Protein AF-A0A0L0US50-F1 (afdb_monomer)

Nearest PDB structures (foldseek):
  8pnd-assembly2_B  TM=9.294E-01  e=1.590E-26  Homo sapiens
  8pnd-assembly1_A  TM=9.233E-01  e=2.195E-26  Homo sapiens
  3eq1-assembly2_B  TM=9.339E-01  e=4.936E-24  Homo sapiens
  7aak-assembly1_A  TM=8.442E-01  e=1.031E-25  Homo sapiens
  7aak-assembly2_B  TM=8.848E-01  e=9.233E-25  Homo sapiens

Foldseek 3Di:
DDDDDDDDDDDDDDDDDDDDDDDDDDDDDDDDDPPPPDDDDDDPDPPPDPDPPAEQEEEFAPAPLGVLQSVVVVVVVCVVAPCVGHHYHYDHDHFQQQVPFPDQPVPPPDLQRRNVVVVVCQVVVVHQKYKDLQLSHGLDDPAQKDFLAKDDFDQQWKFKFFEPDDPDLDLVPDDFAAEEEDSDPQLCVLQCVVNVRYHYDYDGHDPVSSNCLRHDPPRSHRIYMGTCLSCVSSVNNVRGSGTQDPPRHDGGQSRRMMIMMGGVVGDVSCPPVNSVVRNVNHPPRVVVSVVVVDDPDD

Radius of gyration: 27.83 Å; Cα contacts (8 Å, |Δi|>4): 417; chains: 1; bounding box: 65×66×86 Å

Organism: NCBI:txid1165861

Solvent-accessible surface area (backbone atoms only — not comparable to full-atom values): 18264 Å² total; per-residue (Å²): 133,82,86,84,84,88,81,90,83,87,88,82,86,83,88,82,89,87,79,86,85,88,87,87,87,79,90,81,88,72,87,82,80,93,80,82,89,82,78,83,82,80,79,82,72,83,76,86,66,84,72,97,70,64,64,49,29,38,29,28,43,70,44,75,66,36,46,52,51,39,50,54,51,50,53,59,47,57,74,77,35,51,69,92,77,44,36,78,44,82,48,65,41,82,35,70,51,74,71,54,59,83,63,58,63,90,71,59,83,57,81,42,46,78,42,51,64,58,51,52,34,34,71,72,62,78,21,58,33,38,45,40,58,30,52,67,54,53,96,70,68,61,92,50,48,39,79,55,23,40,54,82,66,42,60,41,40,34,23,41,28,55,33,88,82,68,90,62,58,52,81,90,69,54,60,75,63,41,25,36,28,43,54,46,67,72,56,51,59,46,39,45,72,77,41,69,55,48,37,76,38,76,54,61,68,57,72,68,52,42,50,53,49,37,66,37,92,85,34,78,36,51,26,35,63,46,51,41,34,62,30,49,75,70,72,43,54,88,57,51,51,32,78,36,46,77,90,64,35,78,56,61,72,47,39,35,24,39,26,34,34,30,34,58,77,61,58,83,85,62,42,72,69,53,48,56,57,42,45,66,49,36,76,78,61,53,65,64,58,56,67,71,70,52,73,78,84,129

Sequence (298 aa):
MEMEQPTAETYHPNHQKNRSPSTSLGVNSRPIDILELTNTPKNIEMNSSLSLSDNLIIGTRNSKLALIQADLVEREINKRFTTDQLKTEIQSMSTSGDENLLKPLYLLRGKSVWTKELEINLLNGSIDLIVHSLKDVPTTLPAGCELASVMLREDPRDALIIRNGPPFTHLSQLPPGSIIGTSSVRRVAQLRRQFPNLAFQDIRGNLQTRFKKLDATDSPYTGIILAVAGLKRIGLATRITSYLEPPDLYHAVGQGAIGIEIRTPPAMKLNKTLEETILRERATTVRKRGLIMAPPPF

InterPro domains:
  IPR000860 Porphobilinogen deaminase [PR00151] (97-117)
  IPR000860 Porphobilinogen deaminase [PR00151] (128-147)
  IPR000860 Porphobilinogen deaminase [PR00151] (179-196)
  IPR000860 Porphobilinogen deaminase [PR00151] (198-215)
  IPR000860 Porphobilinogen deaminase [PTHR11557] (53-265)
  IPR000860 Porphobilinogen deaminase [TIGR00212] (56-275)
  IPR022417 Porphobilinogen deaminase, N-terminal [PF01379] (56-264)

Secondary structure (DSSP, 8-state):
---------------------------------S-----------------S--EEEEEEESSHHHHHHHHHHHHHHHTTS-TTT-EEEEEEE--HHHH--SS-GGGS--TTTTTHHHHHHHHTTS-SEEEEEGGGS-SSPPTTEEEEEE-------EEEEEPSSS---SGGGSPTTPEEE---HHHHHHHHHH-TTSEEE---S-HHHHHHHHHSTT---SEEEEEHHHHHHTT-GGG--EEE-TTT-PPPTTTT-EEEEEESSPPTTS-HHHHHHHHHGGGTTHHHHHHHHSPPP-

Structure (mmCIF, N/CA/C/O backbone):
data_AF-A0A0L0US50-F1
#
_entry.id   AF-A0A0L0US50-F1
#
loop_
_atom_site.group_PDB
_atom_site.id
_atom_site.type_symbol
_atom_site.label_atom_id
_atom_site.label_alt_id
_atom_site.label_comp_id
_atom_site.label_asym_id
_atom_site.label_entity_id
_atom_site.label_seq_id
_atom_site.pdbx_PDB_ins_code
_atom_site.Cartn_x
_atom_site.Cartn_y
_atom_site.Cartn_z
_atom_site.occupancy
_atom_site.B_iso_or_equiv
_atom_site.auth_seq_id
_atom_site.auth_comp_id
_atom_site.auth_asym_id
_atom_site.auth_atom_id
_atom_site.pdbx_PDB_model_num
ATOM 1 N N . MET A 1 1 ? -37.701 47.057 5.102 1.00 39.19 1 MET A N 1
ATOM 2 C CA . MET A 1 1 ? -36.269 46.990 5.457 1.00 39.19 1 MET A CA 1
ATOM 3 C C . MET A 1 1 ? -35.736 45.679 4.897 1.00 39.19 1 MET A C 1
ATOM 5 O O . MET A 1 1 ? -35.624 44.714 5.634 1.00 39.19 1 MET A O 1
ATOM 9 N N . GLU A 1 2 ? -35.670 45.480 3.575 1.00 29.16 2 GLU A N 1
ATOM 10 C CA . GLU A 1 2 ? -34.852 46.212 2.572 1.00 29.16 2 GLU A CA 1
ATOM 11 C C . GLU A 1 2 ? -33.385 46.262 3.006 1.00 29.16 2 GLU A C 1
ATOM 13 O O . GLU A 1 2 ? -33.090 46.829 4.051 1.00 29.16 2 GLU A O 1
ATOM 18 N N . MET A 1 3 ? -32.538 45.396 2.438 1.00 27.28 3 MET A N 1
ATOM 19 C CA . MET A 1 3 ? -31.848 45.471 1.129 1.00 27.28 3 MET A CA 1
ATOM 20 C C . MET A 1 3 ? -30.527 46.228 1.266 1.00 27.28 3 MET A C 1
ATOM 22 O O . MET A 1 3 ? -30.544 47.396 1.614 1.00 27.28 3 MET A O 1
ATOM 26 N N . GLU A 1 4 ? -29.413 45.560 0.948 1.00 32.19 4 GLU A N 1
ATOM 27 C CA . GLU A 1 4 ? -28.489 46.005 -0.108 1.00 32.19 4 GLU A CA 1
ATOM 28 C C . GLU A 1 4 ? -27.364 44.979 -0.339 1.00 32.19 4 GLU A C 1
ATOM 30 O O . GLU A 1 4 ? -26.662 44.549 0.576 1.00 32.19 4 GLU A O 1
ATOM 35 N N . GLN A 1 5 ? -27.232 44.565 -1.601 1.00 33.34 5 GLN A N 1
ATOM 36 C CA . GLN A 1 5 ? -26.027 43.966 -2.176 1.00 33.34 5 GLN A CA 1
ATOM 37 C C . GLN A 1 5 ? -25.044 45.083 -2.562 1.00 33.34 5 GLN A C 1
ATOM 39 O O . GLN A 1 5 ? -25.482 46.209 -2.792 1.00 33.34 5 GLN A O 1
ATOM 44 N N . PRO A 1 6 ? -23.772 44.748 -2.830 1.00 38.06 6 PRO A N 1
ATOM 45 C CA . PRO A 1 6 ? -23.058 45.417 -3.910 1.00 38.06 6 PRO A CA 1
ATOM 46 C C . PRO A 1 6 ? -22.681 44.469 -5.050 1.00 38.06 6 PRO A C 1
ATOM 48 O O . PRO A 1 6 ? -22.473 43.266 -4.893 1.00 38.06 6 PRO A O 1
ATOM 51 N N . THR A 1 7 ? -22.635 45.101 -6.211 1.00 33.50 7 THR A N 1
ATOM 52 C CA . THR A 1 7 ? -22.651 44.626 -7.589 1.00 33.50 7 THR A CA 1
ATOM 53 C C . THR A 1 7 ? -21.304 44.156 -8.130 1.00 33.50 7 THR A C 1
ATOM 55 O O . THR A 1 7 ? -20.237 44.539 -7.658 1.00 33.50 7 THR A O 1
ATOM 58 N N . ALA A 1 8 ? -21.392 43.363 -9.199 1.00 29.95 8 ALA A N 1
ATOM 59 C CA . ALA A 1 8 ? -20.296 43.004 -10.084 1.00 29.95 8 ALA A CA 1
ATOM 60 C C . ALA A 1 8 ? -19.765 44.218 -10.863 1.00 29.95 8 ALA A C 1
ATOM 62 O O . ALA A 1 8 ? -20.555 45.000 -11.390 1.00 29.95 8 ALA A O 1
ATOM 63 N N . GLU A 1 9 ? -18.443 44.300 -11.021 1.00 32.06 9 GLU A N 1
ATOM 64 C CA . GLU A 1 9 ? -17.814 45.140 -12.037 1.00 32.06 9 GLU A CA 1
ATOM 65 C C . GLU A 1 9 ? -17.148 44.294 -13.126 1.00 32.06 9 GLU A C 1
ATOM 67 O O . GLU A 1 9 ? -16.438 43.312 -12.907 1.00 32.06 9 GLU A O 1
ATOM 72 N N . THR A 1 10 ? -17.481 44.722 -14.331 1.00 31.25 10 THR A N 1
ATOM 73 C CA . THR A 1 10 ? -17.158 44.261 -15.671 1.00 31.25 10 THR A CA 1
ATOM 74 C C . THR A 1 10 ? -15.676 44.380 -16.013 1.00 31.25 10 THR A C 1
ATOM 76 O O . THR A 1 10 ? -15.085 45.443 -15.846 1.00 31.25 10 THR A O 1
ATOM 79 N N . TYR A 1 11 ? -15.108 43.339 -16.626 1.00 28.56 11 TYR A N 1
ATOM 80 C CA . TYR A 1 11 ? -13.821 43.416 -17.317 1.00 28.56 11 TYR A CA 1
ATOM 81 C C . TYR A 1 11 ? -14.056 43.247 -18.821 1.00 28.56 11 TYR A C 1
ATOM 83 O O . TYR A 1 11 ? -14.408 42.161 -19.279 1.00 28.56 11 TYR A O 1
ATOM 91 N N . HIS A 1 12 ? -13.866 44.319 -19.591 1.00 32.28 12 HIS A N 1
ATOM 92 C CA . HIS A 1 12 ? -13.709 44.247 -21.043 1.00 32.28 12 HIS A CA 1
ATOM 93 C C . HIS A 1 12 ? -12.465 45.039 -21.492 1.00 32.28 12 HIS A C 1
ATOM 95 O O . HIS A 1 12 ? -12.067 45.996 -20.829 1.00 32.28 12 HIS A O 1
ATOM 101 N N . PRO A 1 13 ? -11.817 44.595 -22.585 1.00 43.56 13 PRO A N 1
ATOM 102 C CA . PRO A 1 13 ? -10.424 44.871 -22.915 1.00 43.56 13 PRO A CA 1
ATOM 103 C C . PRO A 1 13 ? -10.276 46.134 -23.765 1.00 43.56 13 PRO A C 1
ATOM 105 O O . PRO A 1 13 ? -11.215 46.533 -24.449 1.00 43.56 13 PRO A O 1
ATOM 108 N N . ASN A 1 14 ? -9.066 46.700 -23.832 1.00 28.12 14 ASN A N 1
ATOM 109 C CA . ASN A 1 14 ? -8.726 47.555 -24.964 1.00 28.12 14 ASN A CA 1
ATOM 110 C C . ASN A 1 14 ? -7.270 47.452 -25.430 1.00 28.12 14 ASN A C 1
ATOM 112 O O . ASN A 1 14 ? -6.313 47.495 -24.663 1.00 28.12 14 ASN A O 1
ATOM 116 N N . HIS A 1 15 ? -7.186 47.312 -26.751 1.00 30.61 15 HIS A N 1
ATOM 117 C CA . HIS A 1 15 ? -6.041 47.395 -27.645 1.00 30.61 15 HIS A CA 1
ATOM 118 C C . HIS A 1 15 ? -5.350 48.767 -27.612 1.00 30.61 15 HIS A C 1
ATOM 120 O O . HIS A 1 15 ? -6.034 49.780 -27.546 1.00 30.61 15 HIS A O 1
ATOM 126 N N . GLN A 1 16 ? -4.037 48.800 -27.883 1.00 29.73 16 GLN A N 1
ATOM 127 C CA . GLN A 1 16 ? -3.417 49.403 -29.090 1.00 29.73 16 GLN A CA 1
ATOM 128 C C . GLN A 1 16 ? -1.879 49.350 -28.967 1.00 29.73 16 GLN A C 1
ATOM 130 O O . GLN A 1 16 ? -1.309 49.749 -27.964 1.00 29.73 16 GLN A O 1
ATOM 135 N N . LYS A 1 17 ? -1.205 48.604 -29.856 1.00 29.80 17 LYS A N 1
ATOM 136 C CA . LYS A 1 17 ? -0.499 49.072 -31.072 1.00 29.80 17 LYS A CA 1
ATOM 137 C C . LYS A 1 17 ? 0.717 49.969 -30.785 1.00 29.80 17 LYS A C 1
ATOM 139 O O . LYS A 1 17 ? 0.556 51.143 -30.501 1.00 29.80 17 LYS A O 1
ATOM 144 N N . ASN A 1 18 ? 1.911 49.449 -31.083 1.00 28.66 18 ASN A N 1
ATOM 145 C CA . ASN A 1 18 ? 2.856 50.179 -31.928 1.00 28.66 18 ASN A CA 1
ATOM 146 C C . ASN A 1 18 ? 3.744 49.232 -32.749 1.00 28.66 18 ASN A C 1
ATOM 148 O O . ASN A 1 18 ? 4.150 48.165 -32.300 1.00 28.66 18 ASN A O 1
ATOM 152 N N . ARG A 1 19 ? 3.926 49.627 -34.009 1.00 29.95 19 ARG A N 1
ATOM 153 C CA . ARG A 1 19 ? 4.477 48.895 -35.155 1.00 29.95 19 ARG A CA 1
ATOM 154 C C . ARG A 1 19 ? 5.956 49.254 -35.386 1.00 29.95 19 ARG A C 1
ATOM 156 O O . ARG A 1 19 ? 6.241 50.437 -35.468 1.00 29.95 19 ARG A O 1
ATOM 163 N N . SER A 1 20 ? 6.792 48.218 -35.572 1.00 29.09 20 SER A N 1
ATOM 164 C CA . SER A 1 20 ? 7.848 47.972 -36.600 1.00 29.09 20 SER A CA 1
ATOM 165 C C . SER A 1 20 ? 8.920 49.047 -36.939 1.00 29.09 20 SER A C 1
ATOM 167 O O . SER A 1 20 ? 8.653 50.239 -36.856 1.00 29.09 20 SER A O 1
ATOM 169 N N . PRO A 1 21 ? 10.123 48.634 -37.404 1.00 33.75 21 PRO A N 1
ATOM 170 C CA . PRO A 1 21 ? 10.289 48.294 -38.822 1.00 33.75 21 PRO A CA 1
ATOM 171 C C . PRO A 1 21 ? 11.077 47.003 -39.125 1.00 33.75 21 PRO A C 1
ATOM 173 O O . PRO A 1 21 ? 11.894 46.506 -38.361 1.00 33.75 21 PRO A O 1
ATOM 176 N N . SER A 1 22 ? 10.751 46.517 -40.318 1.00 27.83 22 SER A N 1
ATOM 177 C CA . SER A 1 22 ? 11.350 45.525 -41.212 1.00 27.83 22 SER A CA 1
ATOM 178 C C . SER A 1 22 ? 12.876 45.377 -41.261 1.00 27.83 22 SER A C 1
ATOM 180 O O . SER A 1 22 ? 13.577 46.373 -41.420 1.00 27.83 22 SER A O 1
ATOM 182 N N . THR A 1 23 ? 13.327 44.129 -41.438 1.00 29.30 23 THR A N 1
ATOM 183 C CA . THR A 1 23 ? 14.356 43.761 -42.430 1.00 29.30 23 THR A CA 1
ATOM 184 C C . THR A 1 23 ? 14.063 42.376 -43.023 1.00 29.30 23 THR A C 1
ATOM 186 O O . THR A 1 23 ? 14.003 41.361 -42.337 1.00 29.30 23 THR A O 1
ATOM 189 N N . SER A 1 24 ? 13.830 42.368 -44.333 1.00 27.09 24 SER A N 1
ATOM 190 C CA . SER A 1 24 ? 13.747 41.215 -45.229 1.00 27.09 24 SER A CA 1
ATOM 191 C C . SER A 1 24 ? 15.129 40.879 -45.786 1.00 27.09 24 SER A C 1
ATOM 193 O O . SER A 1 24 ? 15.828 41.820 -46.142 1.00 27.09 24 SER A O 1
ATOM 195 N N . LEU A 1 25 ? 15.461 39.592 -45.933 1.00 29.34 25 LEU A N 1
ATOM 196 C CA . LEU A 1 25 ? 16.462 38.964 -46.830 1.00 29.34 25 LEU A CA 1
ATOM 197 C C . LEU A 1 25 ? 16.414 37.460 -46.481 1.00 29.34 25 LEU A C 1
ATOM 199 O O . LEU A 1 25 ? 16.467 37.128 -45.307 1.00 29.34 25 LEU A O 1
ATOM 203 N N . GLY A 1 26 ? 16.300 36.456 -47.338 1.00 28.00 26 GLY A N 1
ATOM 204 C CA . GLY A 1 26 ? 16.150 36.301 -48.775 1.00 28.00 26 GLY A CA 1
ATOM 205 C C . GLY A 1 26 ? 16.046 34.781 -48.984 1.00 28.00 26 GLY A C 1
ATOM 206 O O . GLY A 1 26 ? 16.819 34.020 -48.403 1.00 28.00 26 GLY A O 1
ATOM 207 N N . VAL A 1 27 ? 15.038 34.330 -49.726 1.00 30.67 27 VAL A N 1
ATOM 208 C CA . VAL A 1 27 ? 14.812 32.913 -50.043 1.00 30.67 27 VAL A CA 1
ATOM 209 C C . VAL A 1 27 ? 15.885 32.469 -51.033 1.00 30.67 27 VAL A C 1
ATOM 211 O O . VAL A 1 27 ? 15.998 33.056 -52.103 1.00 30.67 27 VAL A O 1
ATOM 214 N N . ASN A 1 28 ? 16.655 31.435 -50.692 1.00 29.53 28 ASN A N 1
ATOM 215 C CA . ASN A 1 28 ? 17.558 30.768 -51.629 1.00 29.53 28 ASN A CA 1
ATOM 216 C C . ASN A 1 28 ? 17.057 29.343 -51.878 1.00 29.53 28 ASN A C 1
ATOM 218 O O . ASN A 1 28 ? 17.478 28.375 -51.249 1.00 29.53 28 ASN A O 1
ATOM 222 N N . SER A 1 29 ? 16.109 29.242 -52.803 1.00 32.62 29 SER A N 1
ATOM 223 C CA . SER A 1 29 ? 15.709 28.010 -53.471 1.00 32.62 29 SER A CA 1
ATOM 224 C C . SER A 1 29 ? 16.769 27.644 -54.509 1.00 32.62 29 SER A C 1
ATOM 226 O O . SER A 1 29 ? 16.870 28.300 -55.546 1.00 32.62 29 SER A O 1
ATOM 228 N N . ARG A 1 30 ? 17.561 26.602 -54.237 1.00 31.66 30 ARG A N 1
ATOM 229 C CA . ARG A 1 30 ? 18.353 25.909 -55.262 1.00 31.66 30 ARG A CA 1
ATOM 230 C C . ARG A 1 30 ? 17.616 24.631 -55.686 1.00 31.66 30 ARG A C 1
ATOM 232 O O . ARG A 1 30 ? 17.084 23.950 -54.809 1.00 31.66 30 ARG A O 1
ATOM 239 N N . PRO A 1 31 ? 17.556 24.313 -56.989 1.00 30.73 31 PRO A N 1
ATOM 240 C CA . PRO A 1 31 ? 16.974 23.064 -57.465 1.00 30.73 31 PRO A CA 1
ATOM 241 C C . PRO A 1 31 ? 17.827 21.876 -57.001 1.00 30.73 31 PRO A C 1
ATOM 243 O O . PRO A 1 31 ? 19.054 21.937 -57.033 1.00 30.73 31 PRO A O 1
ATOM 246 N N . ILE A 1 32 ? 17.168 20.815 -56.534 1.00 34.25 32 ILE A N 1
ATOM 247 C CA . ILE A 1 32 ? 17.802 19.530 -56.226 1.00 34.25 32 ILE A CA 1
ATOM 248 C C . ILE A 1 32 ? 17.915 18.774 -57.551 1.00 34.25 32 ILE A C 1
ATOM 250 O O . ILE A 1 32 ? 16.892 18.432 -58.147 1.00 34.25 32 ILE A O 1
ATOM 254 N N . ASP A 1 33 ? 19.143 18.540 -58.009 1.00 28.77 33 ASP A N 1
ATOM 255 C CA . ASP A 1 33 ? 19.421 17.678 -59.156 1.00 28.77 33 ASP A CA 1
ATOM 256 C C . ASP A 1 33 ? 19.046 16.227 -58.823 1.00 28.77 33 ASP A C 1
ATOM 258 O O . ASP A 1 33 ? 19.574 15.599 -57.902 1.00 28.77 33 ASP A O 1
ATOM 262 N N . ILE A 1 34 ? 18.101 15.690 -59.591 1.00 31.94 34 ILE A N 1
ATOM 263 C CA . ILE A 1 34 ? 17.673 14.291 -59.563 1.00 31.94 34 ILE A CA 1
ATOM 264 C C . ILE A 1 34 ? 18.705 13.488 -60.364 1.00 31.94 34 ILE A C 1
ATOM 266 O O . ILE A 1 34 ? 18.477 13.213 -61.537 1.00 31.94 34 ILE A O 1
ATOM 270 N N . LEU A 1 35 ? 19.863 13.171 -59.768 1.00 31.25 35 LEU A N 1
ATOM 271 C CA . LEU A 1 35 ? 20.838 12.206 -60.316 1.00 31.25 35 LEU A CA 1
ATOM 272 C C . LEU A 1 35 ? 21.949 11.810 -59.315 1.00 31.25 35 LEU A C 1
ATOM 274 O O . LEU A 1 35 ? 23.118 11.749 -59.665 1.00 31.25 35 LEU A O 1
ATOM 278 N N . GLU A 1 36 ? 21.593 11.467 -58.072 1.00 30.91 36 GLU A N 1
ATOM 279 C CA . GLU A 1 36 ? 22.500 10.755 -57.138 1.00 30.91 36 GLU A CA 1
ATOM 280 C C . GLU A 1 36 ? 21.804 9.569 -56.433 1.00 30.91 36 GLU A C 1
ATOM 282 O O . GLU A 1 36 ? 22.049 9.232 -55.278 1.00 30.91 36 GLU A O 1
ATOM 287 N N . LEU A 1 37 ? 20.919 8.883 -57.165 1.00 33.00 37 LEU A N 1
ATOM 288 C CA . LEU A 1 37 ? 20.247 7.649 -56.741 1.00 33.00 37 LEU A CA 1
ATOM 289 C C . LEU A 1 37 ? 20.929 6.397 -57.316 1.00 33.00 37 LEU A C 1
ATOM 291 O O . LEU A 1 37 ? 20.273 5.601 -57.970 1.00 33.00 37 LEU A O 1
ATOM 295 N N . THR A 1 38 ? 22.220 6.177 -57.058 1.00 34.94 38 THR A N 1
ATOM 296 C CA . THR A 1 38 ? 22.827 4.832 -57.169 1.00 34.94 38 THR A CA 1
ATOM 297 C C . THR A 1 38 ? 24.073 4.725 -56.292 1.00 34.94 38 THR A C 1
ATOM 299 O O . THR A 1 38 ? 25.190 4.752 -56.792 1.00 34.94 38 THR A O 1
ATOM 302 N N . ASN A 1 39 ? 23.905 4.587 -54.979 1.00 29.73 39 ASN A N 1
ATOM 303 C CA . ASN A 1 39 ? 24.937 3.989 -54.131 1.00 29.73 39 ASN A CA 1
ATOM 304 C C . ASN A 1 39 ? 24.261 3.261 -52.970 1.00 29.73 39 ASN A C 1
ATOM 306 O O . ASN A 1 39 ? 23.953 3.832 -51.930 1.00 29.73 39 ASN A O 1
ATOM 310 N N . THR A 1 40 ? 23.985 1.976 -53.178 1.00 34.44 40 THR A N 1
ATOM 311 C CA . THR A 1 40 ? 23.639 1.031 -52.114 1.00 34.44 40 THR A CA 1
ATOM 312 C C . THR A 1 40 ? 24.870 0.764 -51.246 1.00 34.44 40 THR A C 1
ATOM 314 O O . THR A 1 40 ? 25.840 0.209 -51.774 1.00 34.44 40 THR A O 1
ATOM 317 N N . PRO A 1 41 ? 24.851 1.028 -49.929 1.00 31.95 41 PRO A N 1
ATOM 318 C CA . PRO A 1 41 ? 25.814 0.416 -49.032 1.00 31.95 41 PRO A CA 1
ATOM 319 C C . PRO A 1 41 ? 25.379 -1.034 -48.789 1.00 31.95 41 PRO A C 1
ATOM 321 O O . PRO A 1 41 ? 24.404 -1.310 -48.089 1.00 31.95 41 PRO A O 1
ATOM 324 N N . LYS A 1 42 ? 26.100 -1.974 -49.408 1.00 38.84 42 LYS A N 1
ATOM 325 C CA . LYS A 1 42 ? 26.213 -3.347 -48.903 1.00 38.84 42 LYS A CA 1
ATOM 326 C C . LYS A 1 42 ? 26.993 -3.299 -47.584 1.00 38.84 42 LYS A C 1
ATOM 328 O O . LYS A 1 42 ? 27.951 -2.542 -47.480 1.00 38.84 42 LYS A O 1
ATOM 333 N N . ASN A 1 43 ? 26.603 -4.161 -46.647 1.00 32.72 43 ASN A N 1
ATOM 334 C CA . ASN A 1 43 ? 27.188 -4.379 -45.318 1.00 32.72 43 ASN A CA 1
ATOM 335 C C . ASN A 1 43 ? 26.878 -3.302 -44.270 1.00 32.72 43 ASN A C 1
ATOM 337 O O . ASN A 1 43 ? 27.713 -2.475 -43.923 1.00 32.72 43 ASN A O 1
ATOM 341 N N . ILE A 1 44 ? 25.694 -3.415 -43.665 1.00 34.72 44 ILE A N 1
ATOM 342 C CA . ILE A 1 44 ? 25.562 -3.101 -42.241 1.00 34.72 44 ILE A CA 1
ATOM 343 C C . ILE A 1 44 ? 26.063 -4.350 -41.513 1.00 34.72 44 ILE A C 1
ATOM 345 O O . ILE A 1 44 ? 25.321 -5.314 -41.327 1.00 34.72 44 ILE A O 1
ATOM 349 N N . GLU A 1 45 ? 27.352 -4.371 -41.177 1.00 30.88 45 GLU A N 1
ATOM 350 C CA . GLU A 1 45 ? 27.842 -5.262 -40.130 1.00 30.88 45 GLU A CA 1
ATOM 351 C C . GLU A 1 45 ? 27.023 -4.975 -38.867 1.00 30.88 45 GLU A C 1
ATOM 353 O O . GLU A 1 45 ? 26.918 -3.829 -38.421 1.00 30.88 45 GLU A O 1
ATOM 358 N N . MET A 1 46 ? 26.394 -6.015 -38.314 1.00 33.69 46 MET A N 1
ATOM 359 C CA . MET A 1 46 ? 25.828 -5.964 -36.971 1.00 33.69 46 MET A CA 1
ATOM 360 C C . MET A 1 46 ? 26.981 -5.749 -35.992 1.00 33.69 46 MET A C 1
ATOM 362 O O . MET A 1 46 ? 27.568 -6.704 -35.491 1.00 33.69 46 MET A O 1
ATOM 366 N N . ASN A 1 47 ? 27.304 -4.486 -35.725 1.00 30.89 47 ASN A N 1
ATOM 367 C CA . ASN A 1 47 ? 28.136 -4.107 -34.598 1.00 30.89 47 ASN A CA 1
ATOM 368 C C . ASN A 1 47 ? 27.375 -4.453 -33.315 1.00 30.89 47 ASN A C 1
ATOM 370 O O . ASN A 1 47 ? 26.576 -3.675 -32.797 1.00 30.89 47 ASN A O 1
ATOM 374 N N . SER A 1 48 ? 27.623 -5.663 -32.818 1.00 42.66 48 SER A N 1
ATOM 375 C CA . SER A 1 48 ? 27.252 -6.153 -31.494 1.00 42.66 48 SER A CA 1
ATOM 376 C C . SER A 1 48 ? 28.145 -5.530 -30.416 1.00 42.66 48 SER A C 1
ATOM 378 O O . SER A 1 48 ? 28.765 -6.233 -29.620 1.00 42.66 48 SER A O 1
ATOM 380 N N . SER A 1 49 ? 28.242 -4.205 -30.405 1.00 36.91 49 SER A N 1
ATOM 381 C CA . SER A 1 49 ? 28.923 -3.440 -29.367 1.00 36.91 49 SER A CA 1
ATOM 382 C C . SER A 1 49 ? 27.898 -2.556 -28.665 1.00 36.91 49 SER A C 1
ATOM 384 O O . SER A 1 49 ? 27.784 -1.359 -28.918 1.00 36.91 49 SER A O 1
ATOM 386 N N . LEU A 1 50 ? 27.121 -3.180 -27.772 1.00 36.94 50 LEU A N 1
ATOM 387 C CA . LEU A 1 50 ? 26.443 -2.460 -26.694 1.00 36.94 50 LEU A CA 1
ATOM 388 C C . LEU A 1 50 ? 27.511 -1.623 -25.975 1.00 36.94 50 LEU A C 1
ATOM 390 O O . LEU A 1 50 ? 28.515 -2.160 -25.502 1.00 36.94 50 LEU A O 1
ATOM 394 N N . SER A 1 51 ? 27.362 -0.299 -26.001 1.00 35.16 51 SER A N 1
ATOM 395 C CA . SER A 1 51 ? 28.289 0.597 -25.320 1.00 35.16 51 SER A CA 1
ATOM 396 C C . SER A 1 51 ? 28.013 0.566 -23.816 1.00 35.16 51 SER A C 1
ATOM 398 O O . SER A 1 51 ? 26.867 0.669 -23.387 1.00 35.16 51 SER A O 1
ATOM 400 N N . LEU A 1 52 ? 29.089 0.441 -23.032 1.00 41.53 52 LEU A N 1
ATOM 401 C CA . LEU A 1 52 ? 29.138 0.308 -21.570 1.00 41.53 52 LEU A CA 1
ATOM 402 C C . LEU A 1 52 ? 28.432 1.442 -20.792 1.00 41.53 52 LEU A C 1
ATOM 404 O O . LEU A 1 52 ? 29.066 2.288 -20.161 1.00 41.53 52 LEU A O 1
ATOM 408 N N . SER A 1 53 ? 27.102 1.432 -20.787 1.00 44.47 53 SER A N 1
ATOM 409 C CA . SER A 1 53 ? 26.247 2.225 -19.890 1.00 44.47 53 SER A CA 1
ATOM 410 C C . SER A 1 53 ? 24.919 1.492 -19.625 1.00 44.47 53 SER A C 1
ATOM 412 O O . SER A 1 53 ? 23.826 2.058 -19.666 1.00 44.47 53 SER A O 1
ATOM 414 N N . ASP A 1 54 ? 25.041 0.188 -19.362 1.00 65.19 54 ASP A N 1
ATOM 415 C CA . ASP A 1 54 ? 23.975 -0.819 -19.285 1.00 65.19 54 ASP A CA 1
ATOM 416 C C . ASP A 1 54 ? 23.244 -0.851 -17.926 1.00 65.19 54 ASP A C 1
ATOM 418 O O . ASP A 1 54 ? 23.111 -1.900 -17.292 1.00 65.19 54 ASP A O 1
ATOM 422 N N . ASN A 1 55 ? 22.767 0.305 -17.452 1.00 82.88 55 ASN A N 1
ATOM 423 C CA . ASN A 1 55 ? 21.881 0.354 -16.285 1.00 82.88 55 ASN A CA 1
ATOM 424 C C . ASN A 1 55 ? 20.411 0.223 -16.724 1.00 82.88 55 ASN A C 1
ATOM 426 O O . ASN A 1 55 ? 19.943 1.011 -17.556 1.00 82.88 55 ASN A O 1
ATOM 430 N N . LEU A 1 56 ? 19.693 -0.728 -16.118 1.00 86.81 56 LEU A N 1
ATOM 431 C CA . LEU A 1 56 ? 18.233 -0.802 -16.075 1.00 86.81 56 LEU A CA 1
ATOM 432 C C . LEU A 1 56 ? 17.721 0.056 -14.915 1.00 86.81 56 LEU A C 1
ATOM 434 O O . LEU A 1 56 ? 17.925 -0.278 -13.744 1.00 86.81 56 LEU A O 1
ATOM 438 N N . ILE A 1 57 ? 17.021 1.136 -15.242 1.00 93.06 57 ILE A N 1
ATOM 439 C CA . ILE A 1 57 ? 16.538 2.102 -14.257 1.00 93.06 57 ILE A CA 1
ATOM 440 C C . ILE A 1 57 ? 15.097 1.761 -13.850 1.00 93.06 57 ILE A C 1
ATOM 442 O O . ILE A 1 57 ? 14.157 1.832 -14.645 1.00 93.06 57 ILE A O 1
ATOM 446 N N . ILE A 1 58 ? 14.918 1.404 -12.581 1.00 94.62 58 ILE A N 1
ATOM 447 C CA . ILE A 1 58 ? 13.660 1.021 -11.942 1.00 94.62 58 ILE A CA 1
ATOM 448 C C . ILE A 1 58 ? 13.041 2.255 -11.281 1.00 94.62 58 ILE A C 1
ATOM 450 O O . ILE A 1 58 ? 13.486 2.712 -10.228 1.00 94.62 58 ILE A O 1
ATOM 454 N N . GLY A 1 59 ? 11.969 2.779 -11.867 1.00 96.81 59 GLY A N 1
ATOM 455 C CA . GLY A 1 59 ? 11.180 3.857 -11.287 1.00 96.81 59 GLY A CA 1
ATOM 456 C C . GLY A 1 59 ? 10.250 3.377 -10.175 1.00 96.81 59 GLY A C 1
ATOM 457 O O . GLY A 1 59 ? 9.556 2.363 -10.300 1.00 96.81 59 GLY A O 1
ATOM 458 N N . THR A 1 60 ? 10.181 4.132 -9.081 1.00 97.50 60 THR A N 1
ATOM 459 C CA . THR A 1 60 ? 9.242 3.863 -7.982 1.00 97.50 60 THR A CA 1
ATOM 460 C C . THR A 1 60 ? 8.863 5.132 -7.219 1.00 97.50 60 THR A C 1
ATOM 462 O O . THR A 1 60 ? 9.486 6.186 -7.346 1.00 97.50 60 THR A O 1
ATOM 465 N N . ARG A 1 61 ? 7.831 5.044 -6.379 1.00 95.81 61 ARG A N 1
ATOM 466 C CA . ARG A 1 61 ? 7.493 6.120 -5.436 1.00 95.81 61 ARG A CA 1
ATOM 467 C C . ARG A 1 61 ? 8.474 6.157 -4.266 1.00 95.81 61 ARG A C 1
ATOM 469 O O . ARG A 1 61 ? 8.919 5.118 -3.791 1.00 95.81 61 ARG A O 1
ATOM 476 N N . ASN A 1 62 ? 8.687 7.334 -3.686 1.00 92.62 62 ASN A N 1
ATOM 477 C CA . ASN A 1 62 ? 9.577 7.532 -2.531 1.00 92.62 62 ASN A CA 1
ATOM 478 C C . ASN A 1 62 ? 8.985 7.083 -1.168 1.00 92.62 62 ASN A C 1
ATOM 480 O O . ASN A 1 62 ? 9.420 7.490 -0.093 1.00 92.62 62 ASN A O 1
ATOM 484 N N . SER A 1 63 ? 7.943 6.246 -1.163 1.00 93.00 63 SER A N 1
ATOM 485 C CA . SER A 1 63 ? 7.417 5.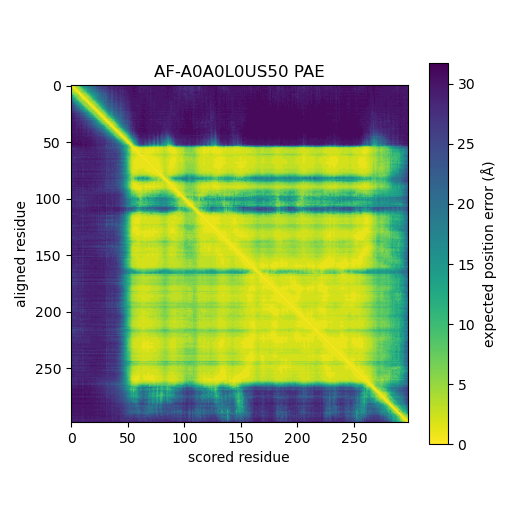700 0.095 1.00 93.00 63 SER A CA 1
ATOM 486 C C . SER A 1 63 ? 8.200 4.452 0.504 1.00 93.00 63 SER A C 1
ATOM 488 O O . SER A 1 63 ? 8.545 3.640 -0.351 1.00 93.00 63 SER A O 1
ATOM 490 N N . LYS A 1 64 ? 8.393 4.217 1.811 1.00 95.31 64 LYS A N 1
ATOM 491 C CA . LYS A 1 64 ? 9.082 3.006 2.308 1.00 95.31 64 LYS A CA 1
ATOM 492 C C . LYS A 1 64 ? 8.512 1.707 1.719 1.00 95.31 64 LYS A C 1
ATOM 494 O O . LYS A 1 64 ? 9.269 0.803 1.394 1.00 95.31 64 LYS A O 1
ATOM 499 N N . LEU A 1 65 ? 7.187 1.606 1.572 1.00 96.62 65 LEU A N 1
ATOM 500 C CA . LEU A 1 65 ? 6.571 0.428 0.953 1.00 96.62 65 LEU A CA 1
ATOM 501 C C . LEU A 1 65 ? 6.936 0.309 -0.534 1.00 96.62 65 LEU A C 1
ATOM 503 O O . LEU A 1 65 ? 7.239 -0.788 -0.981 1.00 96.62 65 LEU A O 1
ATOM 507 N N . ALA A 1 66 ? 6.905 1.412 -1.282 1.00 96.56 66 ALA A N 1
ATOM 508 C CA . ALA A 1 66 ? 7.205 1.414 -2.712 1.00 96.56 66 ALA A CA 1
ATOM 509 C C . ALA A 1 66 ? 8.687 1.109 -2.998 1.00 96.56 66 ALA A C 1
ATOM 511 O O . ALA A 1 66 ? 8.979 0.336 -3.906 1.00 96.56 66 ALA A O 1
ATOM 512 N N . LEU A 1 67 ? 9.604 1.612 -2.167 1.00 97.81 67 LEU A N 1
ATOM 513 C CA . LEU A 1 67 ? 11.024 1.249 -2.217 1.00 97.81 67 LEU A CA 1
ATOM 514 C C . LEU A 1 67 ? 11.240 -0.247 -1.949 1.00 97.81 67 LEU A C 1
ATOM 516 O O . LEU A 1 67 ? 11.940 -0.904 -2.706 1.00 97.81 67 LEU A O 1
ATOM 520 N N . ILE A 1 68 ? 10.573 -0.821 -0.939 1.00 98.06 68 ILE A N 1
ATOM 521 C CA . ILE A 1 68 ? 10.640 -2.271 -0.671 1.00 98.06 68 ILE A CA 1
ATOM 522 C C . ILE A 1 68 ? 10.072 -3.087 -1.842 1.00 98.06 68 ILE A C 1
ATOM 524 O O . ILE A 1 68 ? 10.557 -4.173 -2.137 1.00 98.06 68 ILE A O 1
ATOM 528 N N . GLN A 1 69 ? 9.029 -2.594 -2.513 1.00 97.75 69 GLN A N 1
ATOM 529 C CA . GLN A 1 69 ? 8.485 -3.255 -3.701 1.00 97.75 69 GLN A CA 1
ATOM 530 C C . GLN A 1 69 ? 9.461 -3.204 -4.879 1.00 97.75 69 GLN A C 1
ATOM 532 O O . GLN A 1 69 ? 9.602 -4.210 -5.567 1.00 97.75 69 GLN A O 1
ATOM 537 N N . ALA A 1 70 ? 10.141 -2.074 -5.085 1.00 96.88 70 ALA A N 1
ATOM 538 C CA . ALA A 1 70 ? 11.178 -1.944 -6.105 1.00 96.88 70 ALA A CA 1
ATOM 539 C C . ALA A 1 70 ? 12.371 -2.867 -5.821 1.00 96.88 70 ALA A C 1
ATOM 541 O O . ALA A 1 70 ? 12.778 -3.596 -6.716 1.00 96.88 70 ALA A O 1
ATOM 542 N N . ASP A 1 71 ? 12.836 -2.933 -4.571 1.00 97.19 71 ASP A N 1
ATOM 543 C CA . ASP A 1 71 ? 13.882 -3.868 -4.130 1.00 97.19 71 ASP A CA 1
ATOM 544 C C . ASP A 1 71 ? 13.491 -5.341 -4.360 1.00 97.19 71 ASP A C 1
ATOM 546 O O . ASP A 1 71 ? 14.304 -6.150 -4.798 1.00 97.19 71 ASP A O 1
ATOM 550 N N . LEU A 1 72 ? 12.228 -5.711 -4.112 1.00 95.25 72 LEU A N 1
ATOM 551 C CA . LEU A 1 72 ? 11.740 -7.063 -4.411 1.00 95.25 72 LEU A CA 1
ATOM 552 C C . LEU A 1 72 ? 11.831 -7.387 -5.908 1.00 95.25 72 LEU A C 1
ATOM 554 O O . LEU A 1 72 ? 12.225 -8.495 -6.260 1.00 95.25 72 LEU A O 1
ATOM 558 N N . VAL A 1 73 ? 11.468 -6.438 -6.774 1.00 92.81 73 VAL A N 1
ATOM 559 C CA . VAL A 1 73 ? 11.574 -6.601 -8.233 1.00 92.81 73 VAL A CA 1
ATOM 560 C C . VAL A 1 73 ? 13.038 -6.674 -8.659 1.00 92.81 73 VAL A C 1
ATOM 562 O O . VAL A 1 73 ? 13.412 -7.589 -9.387 1.00 92.81 73 VAL A O 1
ATOM 565 N N . GLU A 1 74 ? 13.873 -5.766 -8.162 1.00 92.62 74 GLU A N 1
ATOM 566 C CA . GLU A 1 74 ? 15.310 -5.729 -8.431 1.00 92.62 74 GLU A CA 1
ATOM 567 C C . GLU A 1 74 ? 15.992 -7.050 -8.050 1.00 92.62 74 GLU A C 1
ATOM 569 O O . GLU A 1 74 ? 16.724 -7.630 -8.850 1.00 92.62 74 GLU A O 1
ATOM 574 N N . ARG A 1 75 ? 15.689 -7.602 -6.869 1.00 91.19 75 ARG A N 1
ATOM 575 C CA . ARG A 1 75 ? 16.214 -8.907 -6.445 1.00 91.19 75 ARG A CA 1
ATOM 576 C C . ARG A 1 75 ? 15.789 -10.047 -7.364 1.00 91.19 75 ARG A C 1
ATOM 578 O O . ARG A 1 75 ? 16.581 -10.955 -7.596 1.00 91.19 75 ARG A O 1
ATOM 585 N N . GLU A 1 76 ? 14.563 -10.034 -7.881 1.00 86.94 76 GLU A N 1
ATOM 586 C CA . GLU A 1 76 ? 14.118 -11.052 -8.840 1.00 86.94 76 GLU A CA 1
ATOM 587 C C . GLU A 1 76 ? 14.813 -10.930 -10.201 1.00 86.94 76 GLU A C 1
ATOM 589 O O . GLU A 1 76 ? 15.060 -11.956 -10.844 1.00 86.94 76 GLU A O 1
ATOM 594 N N . ILE A 1 77 ? 15.174 -9.711 -10.609 1.00 84.00 77 ILE A N 1
ATOM 595 C CA . ILE A 1 77 ? 15.987 -9.450 -11.802 1.00 84.00 77 ILE A CA 1
ATOM 596 C C . ILE A 1 77 ? 17.418 -9.959 -11.574 1.00 84.00 77 ILE A C 1
ATOM 598 O O . ILE A 1 77 ? 17.901 -10.786 -12.345 1.00 84.00 77 ILE A O 1
ATOM 602 N N . ASN A 1 78 ? 18.052 -9.588 -10.461 1.00 84.75 78 ASN A N 1
ATOM 603 C CA . ASN A 1 78 ? 19.444 -9.946 -10.147 1.00 84.75 78 ASN A CA 1
ATOM 604 C C . ASN A 1 78 ? 19.660 -11.445 -9.862 1.00 84.75 78 ASN A C 1
ATOM 606 O O . ASN A 1 78 ? 20.783 -11.937 -9.898 1.00 84.75 78 ASN A O 1
ATOM 610 N N . LYS A 1 79 ? 18.596 -12.214 -9.597 1.00 83.88 79 LYS A N 1
ATOM 611 C CA . LYS A 1 79 ? 18.666 -13.689 -9.554 1.00 83.88 79 LYS A CA 1
ATOM 612 C C . LYS A 1 79 ? 18.821 -14.325 -10.935 1.00 83.88 79 LYS A C 1
ATOM 614 O O . LYS A 1 79 ? 19.224 -15.481 -11.028 1.00 83.88 79 LYS A O 1
ATOM 619 N N . ARG A 1 80 ? 18.405 -13.620 -11.985 1.00 78.00 80 ARG A N 1
ATOM 620 C CA . ARG A 1 80 ? 18.311 -14.135 -13.358 1.00 78.00 80 ARG A CA 1
ATOM 621 C C . ARG A 1 80 ? 19.405 -13.584 -14.257 1.00 78.00 80 ARG A C 1
ATOM 623 O O . ARG A 1 80 ? 19.790 -14.263 -15.202 1.00 78.00 80 ARG A O 1
ATOM 630 N N . PHE A 1 81 ? 19.895 -12.392 -13.939 1.00 76.06 81 PHE A N 1
ATOM 631 C CA . PHE A 1 81 ? 20.979 -11.722 -14.641 1.00 76.06 81 PHE A CA 1
ATOM 632 C C . PHE A 1 81 ? 22.109 -11.446 -13.655 1.00 76.06 81 PHE A C 1
ATOM 634 O O . PHE A 1 81 ? 21.859 -10.969 -12.548 1.00 76.06 81 PHE A O 1
ATOM 641 N N . THR A 1 82 ? 23.346 -11.757 -14.036 1.00 71.88 82 THR A N 1
ATOM 642 C CA . THR A 1 82 ? 24.515 -11.352 -13.247 1.00 71.88 82 THR A CA 1
ATOM 643 C C . THR A 1 82 ? 24.751 -9.849 -13.398 1.00 71.88 82 THR A C 1
ATOM 645 O O . THR A 1 82 ? 24.327 -9.239 -14.377 1.00 71.88 82 THR A O 1
ATOM 648 N N . THR A 1 83 ? 25.468 -9.232 -12.458 1.00 67.94 83 THR A N 1
ATOM 649 C CA . THR A 1 83 ? 25.795 -7.794 -12.525 1.00 67.94 83 THR A CA 1
ATOM 650 C C . THR A 1 83 ? 26.626 -7.420 -13.752 1.00 67.94 83 THR A C 1
ATOM 652 O O . THR A 1 83 ? 26.549 -6.286 -14.210 1.00 67.94 83 THR A O 1
ATOM 655 N N . ASP A 1 84 ? 27.380 -8.377 -14.299 1.00 72.56 84 ASP A N 1
ATOM 656 C CA . ASP A 1 84 ? 28.139 -8.213 -15.544 1.00 72.56 84 ASP A CA 1
ATOM 657 C C . ASP A 1 84 ? 27.234 -8.261 -16.789 1.00 72.56 84 ASP A C 1
ATOM 659 O O . ASP A 1 84 ? 27.636 -7.821 -17.862 1.00 72.56 84 ASP A O 1
ATOM 663 N N . GLN A 1 85 ? 26.017 -8.805 -16.660 1.00 70.31 85 GLN A N 1
ATOM 664 C CA . GLN A 1 85 ? 25.006 -8.859 -17.721 1.00 70.31 85 GLN A CA 1
ATOM 665 C C . GLN A 1 85 ? 24.037 -7.680 -17.665 1.00 70.31 85 GLN A C 1
ATOM 667 O O . GLN A 1 85 ? 23.582 -7.214 -18.708 1.00 70.31 85 GLN A O 1
ATOM 672 N N . LEU A 1 86 ? 23.660 -7.250 -16.460 1.00 76.81 86 LEU A N 1
ATOM 673 C CA . LEU A 1 86 ? 22.701 -6.176 -16.259 1.00 76.81 86 LEU A CA 1
ATOM 674 C C . LEU A 1 86 ? 22.924 -5.519 -14.902 1.00 76.81 86 LEU A C 1
ATOM 676 O O . LEU A 1 86 ? 22.811 -6.167 -13.860 1.00 76.81 86 LEU A O 1
ATOM 680 N N . LYS A 1 87 ? 23.176 -4.212 -14.908 1.00 85.38 87 LYS A N 1
ATOM 681 C CA . LYS A 1 87 ? 23.198 -3.420 -13.683 1.00 85.38 87 LYS A CA 1
ATOM 682 C C . LYS A 1 87 ? 21.825 -2.802 -13.458 1.00 85.38 87 LYS A C 1
ATOM 684 O O . LYS A 1 87 ? 21.217 -2.285 -14.388 1.00 85.38 87 LYS A O 1
ATOM 689 N N . THR A 1 88 ? 21.329 -2.842 -12.229 1.00 89.19 88 THR A N 1
ATOM 690 C CA . THR A 1 88 ? 20.057 -2.216 -11.851 1.00 89.19 88 THR A CA 1
ATOM 691 C C . THR A 1 88 ? 20.294 -0.946 -11.042 1.00 89.19 88 THR A C 1
ATOM 693 O O . THR A 1 88 ? 21.283 -0.824 -10.316 1.00 89.19 88 THR A O 1
ATOM 696 N N . GLU A 1 89 ? 19.389 0.017 -11.183 1.00 93.56 89 GLU A N 1
ATOM 697 C CA . GLU A 1 89 ? 19.379 1.252 -10.402 1.00 93.56 89 GLU A CA 1
ATOM 698 C C . GLU A 1 89 ? 17.939 1.612 -10.033 1.00 93.56 89 GLU A C 1
ATOM 700 O O . GLU A 1 89 ? 17.072 1.647 -10.901 1.00 93.56 89 GLU A O 1
ATOM 705 N N . ILE A 1 90 ? 17.663 1.900 -8.759 1.00 96.31 90 ILE A N 1
ATOM 706 C CA . ILE A 1 90 ? 16.335 2.347 -8.318 1.00 96.31 90 ILE A CA 1
ATOM 707 C C . ILE A 1 90 ? 16.293 3.876 -8.283 1.00 96.31 90 ILE A C 1
ATOM 709 O O . ILE A 1 90 ? 16.973 4.507 -7.475 1.00 96.31 90 ILE A O 1
ATOM 713 N N . GLN A 1 91 ? 15.407 4.465 -9.087 1.00 96.56 91 GLN A N 1
ATOM 714 C CA . GLN A 1 91 ? 15.116 5.894 -9.071 1.00 96.56 91 GLN A CA 1
ATOM 715 C C . GLN A 1 91 ? 13.748 6.154 -8.433 1.00 96.56 91 GLN A C 1
ATOM 717 O O . GLN A 1 91 ? 12.693 5.819 -8.979 1.00 96.56 91 GLN A O 1
ATOM 722 N N . SER A 1 92 ? 13.752 6.781 -7.256 1.00 95.31 92 SER A N 1
ATOM 723 C CA . SER A 1 92 ? 12.520 7.135 -6.549 1.00 95.31 92 SER A CA 1
ATOM 724 C C . SER A 1 92 ? 12.084 8.575 -6.810 1.00 95.31 92 SER A C 1
ATOM 726 O O . SER A 1 92 ? 12.921 9.474 -6.825 1.00 95.31 92 SER A O 1
ATOM 728 N N . MET A 1 93 ? 10.776 8.814 -6.905 1.00 92.69 93 MET A N 1
ATOM 729 C CA . MET A 1 93 ? 10.199 10.162 -7.008 1.00 92.69 93 MET A CA 1
ATOM 730 C C . MET A 1 93 ? 8.908 10.314 -6.192 1.00 92.69 93 MET A C 1
ATOM 732 O O . MET A 1 93 ? 8.296 9.327 -5.769 1.00 92.69 93 MET A O 1
ATOM 736 N N . SER A 1 94 ? 8.500 11.558 -5.946 1.00 86.88 94 SER A N 1
ATOM 737 C CA . SER A 1 94 ? 7.196 11.883 -5.356 1.00 86.88 94 SER A CA 1
ATOM 738 C C . SER A 1 94 ? 6.128 11.992 -6.443 1.00 86.88 94 SER A C 1
ATOM 740 O O . SER A 1 94 ? 6.425 12.360 -7.576 1.00 86.88 94 SER A O 1
ATOM 742 N N . THR A 1 95 ? 4.882 11.682 -6.090 1.00 82.62 95 THR A N 1
ATOM 743 C CA . THR A 1 95 ? 3.716 11.858 -6.971 1.00 82.62 95 THR A CA 1
ATOM 744 C C . THR A 1 95 ? 2.738 12.857 -6.369 1.00 82.62 95 THR A C 1
ATOM 746 O O . THR A 1 95 ? 2.721 13.054 -5.151 1.00 82.62 95 THR A O 1
ATOM 749 N N . SER A 1 96 ? 1.848 13.426 -7.182 1.00 78.25 96 SER A N 1
ATOM 750 C CA . SER A 1 96 ? 0.783 14.324 -6.706 1.00 78.25 96 SER A CA 1
ATOM 751 C C . SER A 1 96 ? -0.048 13.721 -5.557 1.00 78.25 96 SER A C 1
ATOM 753 O O . SER A 1 96 ? -0.529 14.430 -4.667 1.00 78.25 96 SER A O 1
ATOM 755 N N . GLY A 1 97 ? -0.229 12.396 -5.547 1.00 74.81 97 GLY A N 1
ATOM 756 C CA . GLY A 1 97 ? -0.916 11.697 -4.464 1.00 74.81 97 GLY A CA 1
ATOM 757 C C . GLY A 1 97 ? -0.161 11.700 -3.134 1.00 74.81 97 GLY A C 1
ATOM 758 O O . GLY A 1 97 ? -0.795 11.663 -2.074 1.00 74.81 97 GLY A O 1
ATOM 759 N N . ASP A 1 98 ? 1.172 11.729 -3.176 1.00 77.44 98 ASP A N 1
ATOM 760 C CA . ASP A 1 98 ? 2.025 11.769 -1.984 1.00 77.44 98 ASP A CA 1
ATOM 761 C C . ASP A 1 98 ? 1.949 13.133 -1.293 1.00 77.44 98 ASP A C 1
ATOM 763 O O . ASP A 1 98 ? 1.963 13.205 -0.063 1.00 77.44 98 ASP A O 1
ATOM 767 N N . GLU A 1 99 ? 1.790 14.197 -2.078 1.00 76.00 99 GLU A N 1
ATOM 768 C CA . GLU A 1 99 ? 1.746 15.580 -1.600 1.00 76.00 99 GLU A CA 1
ATOM 769 C C . GLU A 1 99 ? 0.353 15.971 -1.081 1.00 76.00 99 GLU A C 1
ATOM 771 O O . GLU A 1 99 ? 0.221 16.666 -0.069 1.00 76.00 99 GLU A O 1
ATOM 776 N N . ASN A 1 100 ? -0.722 15.484 -1.713 1.00 72.25 100 ASN A N 1
ATOM 777 C CA . ASN A 1 100 ? -2.083 15.858 -1.329 1.00 72.25 100 ASN A CA 1
ATOM 778 C C . ASN A 1 100 ? -2.673 14.956 -0.230 1.00 72.25 100 ASN A C 1
ATOM 780 O O . ASN A 1 100 ? -3.433 14.009 -0.477 1.00 72.25 100 ASN A O 1
ATOM 784 N N . LEU A 1 101 ? -2.347 15.286 1.021 1.00 72.69 101 LEU A N 1
ATOM 785 C CA . LEU A 1 101 ? -2.835 14.571 2.206 1.00 72.69 101 LEU A CA 1
ATOM 786 C C . LEU A 1 101 ? -4.127 15.144 2.809 1.00 72.69 101 LEU A C 1
ATOM 788 O O . LEU A 1 101 ? -4.729 14.477 3.652 1.00 72.69 101 LEU A O 1
ATOM 792 N N . LEU A 1 102 ? -4.543 16.345 2.391 1.00 66.25 102 LEU A N 1
ATOM 793 C CA . LEU A 1 102 ? -5.648 17.093 3.005 1.00 66.25 102 LEU A CA 1
ATOM 794 C C . LEU A 1 102 ? -7.013 16.785 2.382 1.00 66.25 102 LEU A C 1
ATOM 796 O O . LEU A 1 102 ? -8.024 16.818 3.078 1.00 66.25 102 LEU A O 1
ATOM 800 N N . LYS A 1 103 ? -7.068 16.474 1.081 1.00 67.94 103 LYS A N 1
ATOM 801 C CA . LYS A 1 103 ? -8.339 16.188 0.401 1.00 67.94 103 LYS A CA 1
ATOM 802 C C . LYS A 1 103 ? -8.717 14.706 0.534 1.00 67.94 103 LYS A C 1
ATOM 804 O O . LYS A 1 103 ? -7.853 13.854 0.295 1.00 67.94 103 LYS A O 1
ATOM 809 N N . PRO A 1 104 ? -9.987 14.365 0.836 1.00 68.81 104 PRO A N 1
ATOM 810 C CA . PRO A 1 104 ? -10.499 12.995 0.784 1.00 68.81 104 PRO A CA 1
ATOM 811 C C . PRO A 1 104 ? -10.137 12.273 -0.517 1.00 68.81 104 PRO A C 1
ATOM 813 O O . PRO A 1 104 ? -10.069 12.886 -1.582 1.00 68.81 104 PRO A O 1
ATOM 816 N N . LEU A 1 105 ? -9.886 10.960 -0.451 1.00 68.62 105 LEU A N 1
ATOM 817 C CA . LEU A 1 105 ? -9.277 10.230 -1.578 1.00 68.62 105 LEU A CA 1
ATOM 818 C C . LEU A 1 105 ? -10.195 10.220 -2.803 1.00 68.62 105 LEU A C 1
ATOM 820 O O . LEU A 1 105 ? -9.724 10.358 -3.923 1.00 68.62 105 LEU A O 1
ATOM 824 N N . TYR A 1 106 ? -11.505 10.130 -2.578 1.00 69.19 106 TYR A N 1
ATOM 825 C CA . TYR A 1 106 ? -12.513 10.164 -3.637 1.00 69.19 106 TYR A CA 1
ATOM 826 C C . TYR A 1 106 ? -12.658 11.546 -4.305 1.00 69.19 106 TYR A C 1
ATOM 828 O O . TYR A 1 106 ? -13.262 11.639 -5.370 1.00 69.19 106 TYR A O 1
ATOM 836 N N . LEU A 1 107 ? -12.105 12.612 -3.709 1.00 62.25 107 LEU A N 1
ATOM 837 C CA . LEU A 1 107 ? -12.078 13.962 -4.285 1.00 62.25 107 LEU A CA 1
ATOM 838 C C . LEU A 1 107 ? -10.794 14.260 -5.067 1.00 62.25 107 LEU A C 1
ATOM 840 O O . LEU A 1 107 ? -10.745 15.257 -5.789 1.00 62.25 107 LEU A O 1
ATOM 844 N N . LEU A 1 108 ? -9.764 13.414 -4.959 1.00 63.31 108 LEU A N 1
ATOM 845 C CA . LEU A 1 108 ? -8.576 13.505 -5.805 1.00 63.31 108 LEU A CA 1
ATOM 846 C C . LEU A 1 108 ? -8.949 13.032 -7.218 1.00 63.31 108 LEU A C 1
ATOM 848 O O . LEU A 1 108 ? -8.829 11.858 -7.559 1.00 63.31 108 LEU A O 1
ATOM 852 N N . ARG A 1 109 ? -9.485 13.948 -8.034 1.00 51.09 109 ARG A N 1
ATOM 853 C CA . ARG A 1 109 ? -9.874 13.674 -9.422 1.00 51.09 109 ARG A CA 1
ATOM 854 C C . ARG A 1 109 ? -8.627 13.454 -10.284 1.00 51.09 109 ARG A C 1
ATOM 856 O O . ARG A 1 109 ? -7.900 14.393 -10.580 1.00 51.09 109 ARG A O 1
ATOM 863 N N . GLY A 1 110 ? -8.421 12.212 -10.712 1.00 56.38 110 GLY A N 1
ATOM 864 C CA . GLY A 1 110 ? -7.424 11.820 -11.707 1.00 56.38 110 GLY A CA 1
ATOM 865 C C . GLY A 1 110 ? -7.219 10.308 -11.681 1.00 56.38 11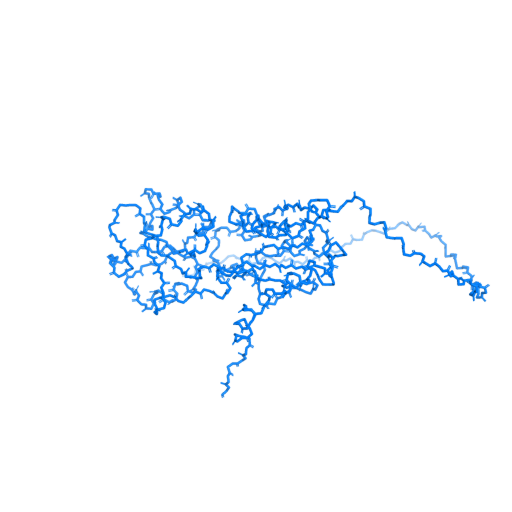0 GLY A C 1
ATOM 866 O O . GLY A 1 110 ? -6.972 9.743 -10.622 1.00 56.38 110 GLY A O 1
ATOM 867 N N . LYS A 1 111 ? -7.326 9.629 -12.830 1.00 58.69 111 LYS A N 1
ATOM 868 C CA . LYS A 1 111 ? -7.1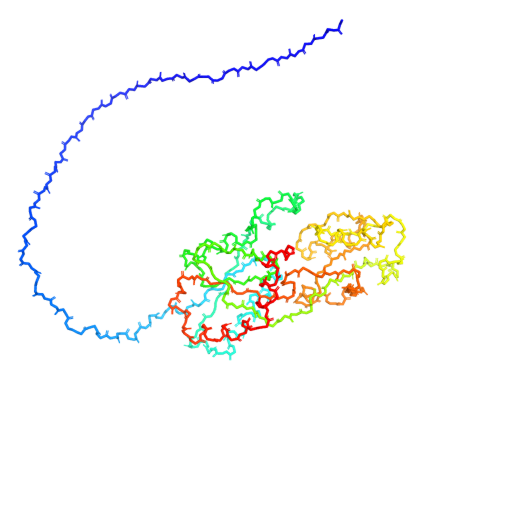22 8.167 -12.912 1.00 58.69 111 LYS A CA 1
ATOM 869 C C . LYS A 1 111 ? -5.680 7.735 -12.571 1.00 58.69 111 LYS A C 1
ATOM 871 O O . LYS A 1 111 ? -5.469 6.562 -12.297 1.00 58.69 111 LYS A O 1
ATOM 876 N N . SER A 1 112 ? -4.743 8.686 -12.507 1.00 67.12 112 SER A N 1
ATOM 877 C CA . SER A 1 112 ? -3.293 8.448 -12.443 1.00 67.12 112 SER A CA 1
ATOM 878 C C . SER A 1 112 ? -2.594 9.214 -11.308 1.00 67.12 112 SER A C 1
ATOM 880 O O . SER A 1 112 ? -1.425 9.562 -11.426 1.00 67.12 112 SER A O 1
ATOM 882 N N . VAL A 1 113 ? -3.287 9.517 -10.199 1.00 78.31 113 VAL A N 1
ATOM 883 C CA . VAL A 1 113 ? -2.744 10.327 -9.072 1.00 78.31 113 VAL A CA 1
ATOM 884 C C . VAL A 1 113 ? -1.455 9.744 -8.462 1.00 78.31 113 VAL A C 1
ATOM 886 O O . VAL A 1 113 ? -0.694 10.468 -7.826 1.00 78.31 113 VAL A O 1
ATOM 889 N N . TRP A 1 114 ? -1.213 8.446 -8.656 1.00 78.69 114 TRP A N 1
ATOM 890 C CA . TRP A 1 114 ? -0.042 7.726 -8.146 1.00 78.69 114 TRP A CA 1
ATOM 891 C C . TRP A 1 114 ? 0.918 7.241 -9.239 1.00 78.69 114 TRP A C 1
ATOM 893 O O . TRP A 1 114 ? 1.916 6.606 -8.903 1.00 78.69 114 TRP A O 1
ATOM 903 N N . THR A 1 115 ? 0.593 7.456 -10.517 1.00 85.94 115 THR A N 1
ATOM 904 C CA . THR A 1 115 ? 1.324 6.864 -11.652 1.00 85.94 115 THR A CA 1
ATOM 905 C C . THR A 1 115 ? 1.810 7.899 -12.660 1.00 85.94 115 THR A C 1
ATOM 907 O O . THR A 1 115 ? 2.851 7.685 -13.268 1.00 85.94 115 THR A O 1
ATOM 910 N N . LYS A 1 116 ? 1.140 9.052 -12.781 1.00 88.81 116 LYS A N 1
ATOM 911 C CA . LYS A 1 116 ? 1.384 10.042 -13.839 1.00 88.81 116 LYS A CA 1
ATOM 912 C C . LYS A 1 116 ? 2.843 10.493 -13.942 1.00 88.81 116 LYS A C 1
ATOM 914 O O . LYS A 1 116 ? 3.392 10.543 -15.036 1.00 88.81 116 LYS A O 1
ATOM 919 N N . GLU A 1 117 ? 3.469 10.862 -12.830 1.00 91.06 117 GLU A N 1
ATOM 920 C CA . GLU A 1 117 ? 4.847 11.362 -12.840 1.00 91.06 117 GLU A CA 1
ATOM 921 C C . GLU A 1 117 ? 5.844 10.263 -13.242 1.00 91.06 117 GLU A C 1
ATOM 923 O O . GLU A 1 117 ? 6.800 10.530 -13.969 1.00 91.06 117 GLU A O 1
ATOM 928 N N . LEU A 1 118 ? 5.584 9.016 -12.842 1.00 93.75 118 LEU A N 1
ATOM 929 C CA . LEU A 1 118 ? 6.387 7.858 -13.236 1.00 93.75 118 LEU A CA 1
ATOM 930 C C . LEU A 1 118 ? 6.203 7.547 -14.727 1.00 93.75 118 LEU A C 1
ATOM 932 O O . LEU A 1 118 ? 7.189 7.380 -15.436 1.00 93.75 118 LEU A O 1
ATOM 936 N N . GLU A 1 119 ? 4.962 7.554 -15.217 1.00 94.44 119 GLU A N 1
ATOM 937 C CA . GLU A 1 119 ? 4.615 7.346 -16.631 1.00 94.44 119 GLU A CA 1
ATOM 938 C C . GLU A 1 119 ? 5.313 8.377 -17.539 1.00 94.44 119 GLU A C 1
ATOM 940 O O . GLU A 1 119 ? 5.851 8.016 -18.582 1.00 94.44 119 GLU A O 1
ATOM 945 N N . ILE A 1 120 ? 5.393 9.651 -17.127 1.00 93.12 120 ILE A N 1
ATOM 946 C CA . ILE A 1 120 ? 6.136 10.689 -17.867 1.00 93.12 120 ILE A CA 1
ATOM 947 C C . ILE A 1 120 ? 7.625 10.332 -17.981 1.00 93.12 120 ILE A C 1
ATOM 949 O O . ILE A 1 120 ? 8.202 10.433 -19.063 1.00 93.12 120 ILE A O 1
ATOM 953 N N . ASN A 1 121 ? 8.255 9.900 -16.885 1.00 93.44 121 ASN A N 1
ATOM 954 C CA . ASN A 1 121 ? 9.669 9.515 -16.891 1.00 93.44 121 ASN A CA 1
ATOM 955 C C . ASN A 1 121 ? 9.917 8.252 -17.728 1.00 93.44 121 ASN A C 1
ATOM 957 O O . ASN A 1 121 ? 10.927 8.173 -18.427 1.00 93.44 121 ASN A O 1
ATOM 961 N N . LEU A 1 122 ? 8.991 7.291 -17.688 1.00 93.06 122 LEU A N 1
ATOM 962 C CA . LEU A 1 122 ? 9.048 6.064 -18.480 1.00 93.06 122 LEU A CA 1
ATOM 963 C C . LEU A 1 122 ? 8.961 6.369 -19.980 1.00 93.06 122 LEU A C 1
ATOM 965 O O . LEU A 1 122 ? 9.782 5.903 -20.772 1.00 93.06 122 LEU A O 1
ATOM 969 N N . LEU A 1 123 ? 8.005 7.209 -20.378 1.00 92.25 123 LEU A N 1
ATOM 970 C CA . LEU A 1 123 ? 7.835 7.610 -21.773 1.00 92.25 123 LEU A CA 1
ATOM 971 C C . LEU A 1 123 ? 9.041 8.406 -22.288 1.00 92.25 123 LEU A C 1
ATOM 973 O O . LEU A 1 123 ? 9.521 8.123 -23.385 1.00 92.25 123 LEU A O 1
ATOM 977 N N . ASN A 1 124 ? 9.598 9.303 -21.471 1.00 92.56 124 ASN A N 1
ATOM 978 C CA . ASN A 1 124 ? 10.804 10.068 -21.807 1.00 92.56 124 ASN A CA 1
ATOM 979 C C . ASN A 1 124 ? 12.098 9.231 -21.780 1.00 92.56 124 ASN A C 1
ATOM 981 O O . ASN A 1 124 ? 13.144 9.717 -22.204 1.00 92.56 124 ASN A O 1
ATOM 985 N N . GLY A 1 125 ? 12.052 7.987 -21.288 1.00 89.62 125 GLY A N 1
ATOM 986 C CA . GLY A 1 125 ? 13.217 7.105 -21.192 1.00 89.62 125 GLY A CA 1
ATOM 987 C C . GLY A 1 125 ? 14.198 7.463 -20.077 1.00 89.62 125 GLY A C 1
ATOM 988 O O . GLY A 1 125 ? 15.334 7.004 -20.114 1.00 89.62 125 GLY A O 1
ATOM 989 N N . SER A 1 126 ? 13.776 8.268 -19.098 1.00 91.31 126 SER A N 1
ATOM 990 C CA . SER A 1 126 ? 14.557 8.526 -17.880 1.00 91.31 126 SER A CA 1
ATOM 991 C C . SER A 1 126 ? 14.544 7.328 -16.927 1.00 91.31 126 SER A C 1
ATOM 993 O O . SER A 1 126 ? 15.476 7.163 -16.152 1.00 91.31 126 SER A O 1
ATOM 995 N N . ILE A 1 127 ? 13.507 6.490 -17.009 1.00 93.31 127 ILE A N 1
ATOM 996 C CA . ILE A 1 127 ? 13.424 5.176 -16.362 1.00 93.31 127 ILE A CA 1
ATOM 997 C C . ILE A 1 127 ? 13.021 4.122 -17.402 1.00 93.31 127 ILE A C 1
ATOM 999 O O . ILE A 1 127 ? 12.375 4.451 -18.399 1.00 93.31 127 ILE A O 1
ATOM 1003 N N . ASP A 1 128 ? 13.371 2.860 -17.164 1.00 90.44 128 ASP A N 1
ATOM 1004 C CA . ASP A 1 128 ? 13.120 1.752 -18.095 1.00 90.44 128 ASP A CA 1
ATOM 1005 C C . ASP A 1 128 ? 11.883 0.920 -17.717 1.00 90.44 128 ASP A C 1
ATOM 1007 O O . ASP A 1 128 ? 11.205 0.373 -18.589 1.00 90.44 128 ASP A O 1
ATOM 1011 N N . LEU A 1 129 ? 11.567 0.837 -16.421 1.00 93.00 129 LEU A N 1
ATOM 1012 C CA . LEU A 1 129 ? 10.350 0.205 -15.909 1.00 93.00 129 LEU A CA 1
ATOM 1013 C C . LEU A 1 129 ? 9.839 0.915 -14.656 1.00 93.00 129 LEU A C 1
ATOM 1015 O O . LEU A 1 129 ? 10.594 1.614 -13.982 1.00 93.00 129 LEU A O 1
ATOM 1019 N N . ILE A 1 130 ? 8.570 0.702 -14.312 1.00 95.50 130 ILE A N 1
ATOM 1020 C CA . ILE A 1 130 ? 7.957 1.210 -13.084 1.00 95.50 130 ILE A CA 1
ATOM 1021 C C . ILE A 1 130 ? 7.439 0.054 -12.232 1.00 95.50 130 ILE A C 1
ATOM 1023 O O . ILE A 1 130 ? 6.793 -0.871 -12.728 1.00 95.50 130 ILE A O 1
ATOM 1027 N N . VAL A 1 131 ? 7.670 0.138 -10.921 1.00 96.38 131 VAL A N 1
ATOM 1028 C CA . VAL A 1 131 ? 7.126 -0.803 -9.939 1.00 96.38 131 VAL A CA 1
ATOM 1029 C C . VAL A 1 131 ? 5.961 -0.183 -9.173 1.00 96.38 131 VAL A C 1
ATOM 1031 O O . VAL A 1 131 ? 6.091 0.856 -8.524 1.00 96.38 131 VAL A O 1
ATOM 1034 N N . HIS A 1 132 ? 4.818 -0.870 -9.184 1.00 95.00 132 HIS A N 1
ATOM 1035 C CA . HIS A 1 132 ? 3.590 -0.418 -8.539 1.00 95.00 132 HIS A CA 1
ATOM 1036 C C . HIS A 1 132 ? 3.026 -1.436 -7.550 1.00 95.00 132 HIS A C 1
ATOM 1038 O O . HIS A 1 132 ? 3.073 -2.649 -7.751 1.00 95.00 132 HIS A O 1
ATOM 1044 N N . SER A 1 133 ? 2.315 -0.943 -6.536 1.00 95.62 133 SER A N 1
ATOM 1045 C CA . SER A 1 133 ? 1.222 -1.724 -5.953 1.00 95.62 133 SER A CA 1
ATOM 1046 C C . SER A 1 133 ? 0.105 -1.852 -6.994 1.00 95.62 133 SER A C 1
ATOM 1048 O O . SER A 1 133 ? -0.494 -0.848 -7.366 1.00 95.62 133 SER A O 1
ATOM 1050 N N . LEU A 1 134 ? -0.224 -3.068 -7.445 1.00 94.44 134 LEU A N 1
ATOM 1051 C CA . LEU A 1 134 ? -1.107 -3.261 -8.611 1.00 94.44 134 LEU A CA 1
ATOM 1052 C C . LEU A 1 134 ? -2.512 -2.653 -8.438 1.00 94.44 134 LEU A C 1
ATOM 1054 O O . LEU A 1 134 ? -3.144 -2.246 -9.409 1.00 94.44 134 LEU A O 1
ATOM 1058 N N . LYS A 1 135 ? -3.008 -2.573 -7.200 1.00 92.00 135 LYS A N 1
ATOM 1059 C CA . LYS A 1 135 ? -4.292 -1.926 -6.881 1.00 92.00 135 LYS A CA 1
ATOM 1060 C C . LYS A 1 135 ? -4.332 -0.422 -7.195 1.00 92.00 135 LYS A C 1
ATOM 1062 O O . LYS A 1 135 ? -5.423 0.131 -7.279 1.00 92.00 135 LYS A O 1
ATOM 1067 N N . ASP A 1 136 ? -3.169 0.218 -7.305 1.00 90.75 136 ASP A N 1
ATOM 1068 C CA . ASP A 1 136 ? -3.031 1.654 -7.561 1.00 90.75 136 ASP A CA 1
ATOM 1069 C C . ASP A 1 136 ? -2.824 1.944 -9.062 1.00 90.75 136 ASP A C 1
ATOM 1071 O O . ASP A 1 136 ? -2.832 3.104 -9.462 1.00 90.75 136 ASP A O 1
ATOM 1075 N N . VAL A 1 137 ? -2.673 0.902 -9.892 1.00 89.81 137 VAL A N 1
ATOM 1076 C CA . VAL A 1 137 ? -2.533 1.013 -11.352 1.00 89.81 137 VAL A CA 1
ATOM 1077 C C . VAL A 1 137 ? -3.923 1.120 -11.987 1.00 89.81 137 VAL A C 1
ATOM 1079 O O . VAL A 1 137 ? -4.755 0.232 -11.736 1.00 89.81 137 VAL A O 1
ATOM 1082 N N . PRO A 1 138 ? -4.196 2.135 -12.828 1.00 87.12 138 PRO A N 1
ATOM 1083 C CA . PRO A 1 138 ? -5.480 2.262 -13.505 1.00 87.12 138 PRO A CA 1
ATOM 1084 C C . PRO A 1 138 ? -5.768 1.058 -14.412 1.00 87.12 138 PRO A C 1
ATOM 1086 O O . PRO A 1 138 ? -4.881 0.317 -14.832 1.00 87.12 138 PRO A O 1
ATOM 1089 N N . THR A 1 139 ? -7.046 0.832 -14.716 1.00 85.69 139 THR A N 1
ATOM 1090 C CA . THR A 1 139 ? -7.460 -0.248 -15.631 1.00 85.69 139 THR A CA 1
ATOM 1091 C C . THR A 1 139 ? -7.109 0.045 -17.086 1.00 85.69 139 THR A C 1
ATOM 1093 O O . THR A 1 139 ? -7.011 -0.880 -17.883 1.00 85.69 139 THR A O 1
ATOM 1096 N N . THR A 1 140 ? -6.926 1.321 -17.424 1.00 86.62 140 THR A N 1
ATOM 1097 C CA . THR A 1 140 ? -6.484 1.786 -18.738 1.00 86.62 140 THR A CA 1
ATOM 1098 C C . THR A 1 140 ? -5.193 2.560 -18.534 1.00 86.62 140 THR A C 1
ATOM 1100 O O . THR A 1 140 ? -5.203 3.568 -17.826 1.00 86.62 140 THR A O 1
ATOM 1103 N N . LEU A 1 141 ? -4.110 2.064 -19.124 1.00 88.12 141 LEU A N 1
ATOM 1104 C CA . LEU A 1 141 ? -2.810 2.728 -19.130 1.00 88.12 141 LEU A CA 1
ATOM 1105 C C . LEU A 1 141 ? -2.757 3.795 -20.234 1.00 88.12 141 LEU A C 1
ATOM 1107 O O . LEU A 1 141 ? -3.518 3.696 -21.206 1.00 88.12 141 LEU A O 1
ATOM 1111 N N . PRO A 1 142 ? -1.909 4.828 -20.094 1.00 90.25 142 PRO A N 1
ATOM 1112 C CA . PRO A 1 142 ? -1.681 5.783 -21.171 1.00 90.25 142 PRO A CA 1
ATOM 1113 C C . PRO A 1 142 ? -1.070 5.095 -22.401 1.00 90.25 142 PRO A C 1
ATOM 1115 O O . PRO A 1 142 ? -0.454 4.034 -22.311 1.00 90.25 142 PRO A O 1
ATOM 1118 N N . ALA A 1 143 ? -1.249 5.707 -23.573 1.00 91.56 143 ALA A N 1
ATOM 1119 C CA . ALA A 1 143 ? -0.650 5.204 -24.804 1.00 91.56 143 ALA A CA 1
ATOM 1120 C C . ALA A 1 143 ? 0.880 5.138 -24.672 1.00 91.56 143 ALA A C 1
ATOM 1122 O O . ALA A 1 143 ? 1.502 6.075 -24.174 1.00 91.56 143 ALA A O 1
ATOM 1123 N N . GLY A 1 144 ? 1.469 4.033 -25.127 1.00 90.25 144 GLY A N 1
ATOM 1124 C CA . GLY A 1 144 ? 2.902 3.778 -24.988 1.00 90.25 144 GLY A CA 1
ATOM 1125 C C . GLY A 1 144 ? 3.311 3.162 -23.650 1.00 90.25 144 GLY A C 1
ATOM 1126 O O . GLY A 1 144 ? 4.494 2.886 -23.493 1.00 90.25 144 GLY A O 1
ATOM 1127 N N . CYS A 1 145 ? 2.379 2.902 -22.726 1.00 91.62 145 CYS A N 1
ATOM 1128 C CA . CYS A 1 145 ? 2.628 2.143 -21.500 1.00 91.62 145 CYS A CA 1
ATOM 1129 C C . CYS A 1 145 ? 1.903 0.791 -21.505 1.00 91.62 145 CYS A C 1
ATOM 1131 O O . CYS A 1 145 ? 0.746 0.683 -21.919 1.00 91.62 145 CYS A O 1
ATOM 1133 N N . GLU A 1 146 ? 2.552 -0.233 -20.958 1.00 89.56 146 GLU A N 1
ATOM 1134 C CA . GLU A 1 146 ? 2.004 -1.580 -20.830 1.00 89.56 146 GLU A CA 1
ATOM 1135 C C . GLU A 1 146 ? 2.352 -2.203 -19.475 1.00 89.56 146 GLU A C 1
ATOM 1137 O O . GLU A 1 146 ? 3.485 -2.138 -19.002 1.00 89.56 146 GLU A O 1
ATOM 1142 N N . LEU A 1 147 ? 1.380 -2.891 -18.864 1.00 89.56 147 LEU A N 1
ATOM 1143 C CA . LEU A 1 147 ? 1.629 -3.729 -17.694 1.00 89.56 147 LEU A CA 1
ATOM 1144 C C . LEU A 1 147 ? 2.313 -5.024 -18.149 1.00 89.56 147 LEU A C 1
ATOM 1146 O O . LEU A 1 147 ? 1.652 -6.004 -18.510 1.00 89.56 147 LEU A O 1
ATOM 1150 N N . ALA A 1 148 ? 3.640 -5.029 -18.140 1.00 86.06 148 ALA A N 1
ATOM 1151 C CA . ALA A 1 148 ? 4.457 -6.145 -18.594 1.00 86.06 148 ALA A CA 1
ATOM 1152 C C . ALA A 1 148 ? 4.264 -7.391 -17.726 1.00 86.06 148 ALA A C 1
ATOM 1154 O O . ALA A 1 148 ? 4.088 -8.493 -18.244 1.00 86.06 148 ALA A O 1
ATOM 1155 N N . SER A 1 149 ? 4.243 -7.219 -16.403 1.00 84.06 149 SER A N 1
ATOM 1156 C CA . SER A 1 149 ? 4.165 -8.342 -15.471 1.00 84.06 149 SER A CA 1
ATOM 1157 C C . SER A 1 149 ? 3.471 -8.009 -14.168 1.00 84.06 149 SER A C 1
ATOM 1159 O O . SER A 1 149 ? 3.265 -6.853 -13.795 1.00 84.06 149 SER A O 1
ATOM 1161 N N . VAL A 1 150 ? 3.105 -9.076 -13.472 1.00 86.31 150 VAL A N 1
ATOM 1162 C CA . VAL A 1 150 ? 2.572 -9.048 -12.126 1.00 86.31 150 VAL A CA 1
ATOM 1163 C C . VAL A 1 150 ? 3.285 -10.128 -11.330 1.00 86.31 150 VAL A C 1
ATOM 1165 O O . VAL A 1 150 ? 3.124 -11.305 -11.640 1.00 86.31 150 VAL A O 1
ATOM 1168 N N . MET A 1 151 ? 4.016 -9.729 -10.290 1.00 86.38 151 MET A N 1
ATOM 1169 C CA . MET A 1 151 ? 4.692 -10.677 -9.405 1.00 86.38 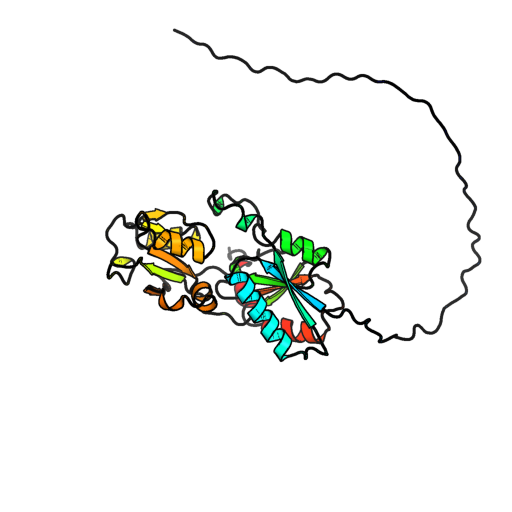151 MET A CA 1
ATOM 1170 C C . MET A 1 151 ? 3.688 -11.566 -8.666 1.00 86.38 151 MET A C 1
ATOM 1172 O O . MET A 1 151 ? 2.525 -11.180 -8.460 1.00 86.38 151 MET A O 1
ATOM 1176 N N . LEU A 1 152 ? 4.171 -12.703 -8.157 1.00 86.56 152 LEU A N 1
ATOM 1177 C CA . LEU A 1 152 ? 3.409 -13.561 -7.252 1.00 86.56 152 LEU A CA 1
ATOM 1178 C C . LEU A 1 152 ? 2.713 -12.750 -6.144 1.00 86.56 152 LEU A C 1
ATOM 1180 O O . LEU A 1 152 ? 3.288 -11.885 -5.474 1.00 86.56 152 LEU A O 1
ATOM 1184 N N . ARG A 1 153 ? 1.420 -13.027 -5.976 1.00 92.25 153 ARG A N 1
ATOM 1185 C CA . ARG A 1 153 ? 0.538 -12.253 -5.109 1.00 92.25 153 ARG A CA 1
ATOM 1186 C C . ARG A 1 153 ? 0.766 -12.612 -3.641 1.00 92.25 153 ARG A C 1
ATOM 1188 O O . ARG A 1 153 ? 0.613 -13.763 -3.254 1.00 92.25 153 ARG A O 1
ATOM 1195 N N . GLU A 1 154 ? 1.046 -11.600 -2.827 1.00 95.44 154 GLU A N 1
ATOM 1196 C CA . GLU A 1 154 ? 1.012 -11.710 -1.364 1.00 95.44 154 GLU A CA 1
ATOM 1197 C C . GLU A 1 154 ? -0.444 -11.725 -0.864 1.00 95.44 154 GLU A C 1
ATOM 1199 O O . GLU A 1 154 ? -1.367 -11.386 -1.609 1.00 95.44 154 GLU A O 1
ATOM 1204 N N . ASP A 1 155 ? -0.652 -12.067 0.406 1.00 97.06 155 ASP A N 1
ATOM 1205 C CA . ASP A 1 155 ? -1.955 -12.074 1.068 1.00 97.06 155 ASP A CA 1
ATOM 1206 C C . ASP A 1 155 ? -2.817 -10.836 0.723 1.00 97.06 155 ASP A C 1
ATOM 1208 O O . ASP A 1 155 ? -2.477 -9.698 1.090 1.00 97.06 155 ASP A O 1
ATOM 1212 N N . PRO A 1 156 ? -3.936 -11.032 -0.002 1.00 97.12 156 PRO A N 1
ATOM 1213 C CA . PRO A 1 156 ? -4.744 -9.933 -0.490 1.00 97.12 156 PRO A CA 1
ATOM 1214 C C . PRO A 1 156 ? -5.699 -9.390 0.574 1.00 97.12 156 PRO A C 1
ATOM 1216 O O . PRO A 1 156 ? -6.350 -8.385 0.297 1.00 97.12 156 PRO A O 1
ATOM 1219 N N . ARG A 1 157 ? -5.824 -10.011 1.754 1.00 98.38 157 ARG A N 1
ATOM 1220 C CA . ARG A 1 157 ? -6.785 -9.602 2.788 1.00 98.38 157 ARG A CA 1
ATOM 1221 C C . ARG A 1 157 ? -6.498 -8.197 3.321 1.00 98.38 157 ARG A C 1
ATOM 1223 O O . ARG A 1 157 ? -5.395 -7.645 3.209 1.00 98.38 157 ARG A O 1
ATOM 1230 N N . ASP A 1 158 ? -7.536 -7.597 3.884 1.00 98.62 158 ASP A N 1
ATOM 1231 C CA . ASP A 1 158 ? -7.394 -6.438 4.759 1.00 98.62 158 ASP A CA 1
ATOM 1232 C C . ASP A 1 158 ? -7.202 -6.925 6.203 1.00 98.62 158 ASP A C 1
ATOM 1234 O O . ASP A 1 158 ? -7.549 -8.052 6.540 1.00 98.62 158 ASP A O 1
ATOM 1238 N N . ALA A 1 159 ? -6.623 -6.087 7.051 1.00 98.50 159 ALA A N 1
ATOM 1239 C CA . ALA A 1 159 ? -6.411 -6.356 8.464 1.00 98.50 159 ALA A CA 1
ATOM 1240 C C . ALA A 1 159 ? -6.970 -5.214 9.306 1.00 98.50 159 ALA A C 1
ATOM 1242 O O . ALA A 1 159 ? -6.856 -4.041 8.926 1.00 98.50 159 ALA A O 1
ATOM 1243 N N . LEU A 1 160 ? -7.525 -5.583 10.456 1.00 98.56 160 LEU A N 1
ATOM 1244 C CA . LEU A 1 160 ? -7.801 -4.688 11.565 1.00 98.56 160 LEU A CA 1
ATOM 1245 C C . LEU A 1 160 ? -6.528 -4.508 12.394 1.00 98.56 160 LEU A C 1
ATOM 1247 O O . LEU A 1 160 ? -5.811 -5.467 12.683 1.00 98.56 160 LEU A O 1
ATOM 1251 N N . ILE A 1 161 ? -6.271 -3.266 12.785 1.00 98.44 161 ILE A N 1
ATOM 1252 C CA . ILE A 1 161 ? -5.203 -2.880 13.698 1.00 98.44 161 ILE A CA 1
ATOM 1253 C C . ILE A 1 161 ? -5.860 -2.020 14.767 1.00 98.44 161 ILE A C 1
ATOM 1255 O O . ILE A 1 161 ? -6.278 -0.899 14.478 1.00 98.44 161 ILE A O 1
ATOM 1259 N N . ILE A 1 162 ? -5.970 -2.548 15.978 1.00 97.94 162 ILE A N 1
ATOM 1260 C CA . ILE A 1 162 ? -6.444 -1.815 17.151 1.00 97.94 162 ILE A CA 1
ATOM 1261 C C . ILE A 1 162 ? -5.264 -1.072 17.786 1.00 97.94 162 ILE A C 1
ATOM 1263 O O . ILE A 1 162 ? -4.119 -1.532 17.730 1.00 97.94 162 ILE A O 1
ATOM 1267 N N . ARG A 1 163 ? -5.522 0.120 18.336 1.00 95.38 163 ARG A N 1
ATOM 1268 C CA . ARG A 1 163 ? -4.505 0.869 19.092 1.00 95.38 163 ARG A CA 1
ATOM 1269 C C . ARG A 1 163 ? -4.046 0.066 20.313 1.00 95.38 163 ARG A C 1
ATOM 1271 O O . ARG A 1 163 ? -4.790 -0.760 20.829 1.00 95.38 163 ARG A O 1
ATOM 1278 N N . ASN A 1 164 ? -2.854 0.346 20.828 1.00 88.44 164 ASN A N 1
ATOM 1279 C CA . ASN A 1 164 ? -2.387 -0.320 22.047 1.00 88.44 164 ASN A CA 1
ATOM 1280 C C . ASN A 1 164 ? -3.301 0.000 23.246 1.00 88.44 164 ASN A C 1
ATOM 1282 O O . ASN A 1 164 ? -3.737 1.142 23.406 1.00 88.44 164 ASN A O 1
ATOM 1286 N N . GLY A 1 165 ? -3.547 -1.000 24.098 1.00 84.56 165 GLY A N 1
ATOM 1287 C CA . GLY A 1 165 ? -4.307 -0.871 25.346 1.00 84.56 165 GLY A CA 1
ATOM 1288 C C . GLY A 1 165 ? -5.575 -1.733 25.372 1.00 84.56 165 GLY A C 1
ATOM 1289 O O . GLY A 1 165 ? -5.609 -2.702 26.127 1.00 84.56 165 GLY A O 1
ATOM 1290 N N . PRO A 1 166 ? -6.613 -1.421 24.574 1.00 84.69 166 PRO A N 1
ATOM 1291 C CA . PRO A 1 166 ? -7.864 -2.175 24.598 1.00 84.69 166 PRO A CA 1
ATOM 1292 C C . PRO A 1 166 ? -7.697 -3.633 24.125 1.00 84.69 166 PRO A C 1
ATOM 1294 O O . PRO A 1 166 ? -7.010 -3.868 23.131 1.00 84.69 166 PRO A O 1
ATOM 1297 N N . PRO A 1 167 ? -8.373 -4.616 24.753 1.00 91.50 167 PRO A N 1
ATOM 1298 C CA . PRO A 1 167 ? -8.218 -6.042 24.441 1.00 91.50 167 PRO A CA 1
ATOM 1299 C C . PRO A 1 167 ? -9.052 -6.496 23.228 1.00 91.50 167 PRO A C 1
ATOM 1301 O O . PRO A 1 167 ? -9.357 -7.680 23.081 1.00 91.50 167 PRO A O 1
ATOM 1304 N N . PHE A 1 168 ? -9.484 -5.566 22.375 1.00 95.81 168 PHE A N 1
ATOM 1305 C CA . PHE A 1 168 ? -10.360 -5.885 21.254 1.00 95.81 168 PHE A CA 1
ATOM 1306 C C . PHE A 1 168 ? -9.587 -6.614 20.158 1.00 95.81 168 PHE A C 1
ATOM 1308 O O . PHE A 1 168 ? -8.537 -6.164 19.706 1.00 95.81 168 PHE A O 1
ATOM 1315 N N . THR A 1 169 ? -10.149 -7.727 19.701 1.00 94.81 169 THR A N 1
ATOM 1316 C CA . THR A 1 169 ? -9.580 -8.590 18.656 1.00 94.81 169 THR A CA 1
ATOM 1317 C C . THR A 1 169 ? -10.413 -8.582 17.375 1.00 94.81 169 THR A C 1
ATOM 1319 O O . THR A 1 169 ? -9.924 -8.958 16.310 1.00 94.81 169 THR A O 1
ATOM 1322 N N . HIS A 1 170 ? -11.657 -8.101 17.440 1.00 95.88 170 HIS A N 1
ATOM 1323 C CA . HIS A 1 170 ? -12.588 -8.100 16.316 1.00 95.88 170 HIS A CA 1
ATOM 1324 C C . HIS A 1 170 ? -13.452 -6.832 16.269 1.00 95.88 170 HIS A C 1
ATOM 1326 O O . HIS A 1 170 ? -13.727 -6.223 17.302 1.00 95.88 170 HIS A O 1
ATOM 1332 N N . LEU A 1 171 ? -13.934 -6.459 15.075 1.00 96.50 171 LEU A N 1
ATOM 1333 C CA . LEU A 1 171 ? -14.796 -5.282 14.878 1.00 96.50 171 LEU A CA 1
ATOM 1334 C C . LEU A 1 171 ? -16.097 -5.356 15.691 1.00 96.50 171 LEU A C 1
ATOM 1336 O O . LEU A 1 171 ? -16.545 -4.343 16.219 1.00 96.50 171 LEU A O 1
ATOM 1340 N N . SER A 1 172 ? -16.676 -6.550 15.840 1.00 95.69 172 SER A N 1
ATOM 1341 C CA . SER A 1 172 ? -17.915 -6.769 16.606 1.00 95.69 172 SER A CA 1
ATOM 1342 C C . SER A 1 172 ? -17.776 -6.549 18.115 1.00 95.69 172 SER A C 1
ATOM 1344 O O . SER A 1 172 ? -18.786 -6.424 18.799 1.00 95.69 172 SER A O 1
ATOM 1346 N N . GLN A 1 173 ? -16.550 -6.511 18.642 1.00 96.25 173 GLN A N 1
ATOM 1347 C CA . GLN A 1 173 ? -16.286 -6.279 20.066 1.00 96.25 173 GLN A CA 1
ATOM 1348 C C . GLN A 1 173 ? -16.166 -4.789 20.401 1.00 96.25 173 GLN A C 1
ATOM 1350 O O . GLN A 1 173 ? -16.100 -4.426 21.574 1.00 96.25 173 GLN A O 1
ATOM 1355 N N . LEU A 1 174 ? -16.090 -3.928 19.384 1.00 96.69 174 LEU A N 1
ATOM 1356 C CA . LEU A 1 174 ? -15.885 -2.504 19.585 1.00 96.69 174 LEU A CA 1
ATOM 1357 C C . LEU A 1 174 ? -17.167 -1.838 20.105 1.00 96.69 174 LEU A C 1
ATOM 1359 O O . LEU A 1 174 ? -18.241 -2.072 19.544 1.00 96.69 174 LEU A O 1
ATOM 1363 N N . PRO A 1 175 ? -17.072 -0.973 21.134 1.00 96.62 175 PRO A N 1
ATOM 1364 C CA . PRO A 1 175 ? -18.216 -0.217 21.625 1.00 96.62 175 PRO A CA 1
ATOM 1365 C C . PRO A 1 175 ? -18.882 0.615 20.517 1.00 96.62 175 PRO A C 1
ATOM 1367 O O . PRO A 1 175 ? -18.174 1.124 19.634 1.00 96.62 175 PRO A O 1
ATOM 1370 N N . PRO A 1 176 ? -20.210 0.827 20.574 1.00 97.69 176 PRO A N 1
ATOM 1371 C CA . PRO A 1 176 ? -20.894 1.754 19.678 1.00 97.69 176 PRO A CA 1
ATOM 1372 C C . PRO A 1 176 ? -20.216 3.129 19.648 1.00 97.69 176 PRO A C 1
ATOM 1374 O O . PRO A 1 176 ? -19.773 3.640 20.674 1.00 97.69 176 PRO A O 1
ATOM 1377 N N . GLY A 1 177 ? -20.111 3.721 18.460 1.00 97.31 177 GLY A N 1
ATOM 1378 C CA . GLY A 1 177 ? -19.433 4.999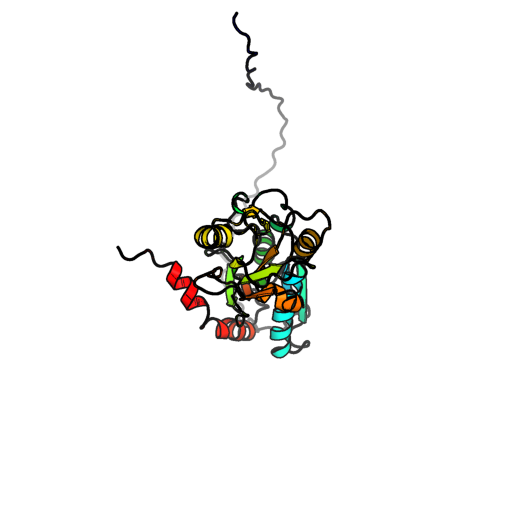 18.240 1.00 97.31 177 GLY A CA 1
ATOM 1379 C C . GLY A 1 177 ? -17.908 4.914 18.101 1.00 97.31 177 GLY A C 1
ATOM 1380 O O . GLY A 1 177 ? -17.296 5.920 17.745 1.00 97.31 177 GLY A O 1
ATOM 1381 N N . SER A 1 178 ? -17.284 3.744 18.306 1.00 98.19 178 SER A N 1
ATOM 1382 C CA . SER A 1 178 ? -15.840 3.563 18.074 1.00 98.19 178 SER A CA 1
ATOM 1383 C C . SER A 1 178 ? -15.452 3.964 16.650 1.00 98.19 178 SER A C 1
ATOM 1385 O O . SER A 1 178 ? -16.129 3.597 15.684 1.00 98.19 178 SER A O 1
ATOM 1387 N N . ILE A 1 179 ? -14.346 4.699 16.510 1.00 98.44 179 ILE A N 1
ATOM 1388 C CA . ILE A 1 179 ? -13.927 5.282 15.232 1.00 98.44 179 ILE A CA 1
ATOM 1389 C C . ILE A 1 179 ? -12.863 4.399 14.578 1.00 98.44 179 ILE A C 1
ATOM 1391 O O . ILE A 1 179 ? -11.764 4.212 15.106 1.00 98.44 179 ILE A O 1
ATOM 1395 N N . ILE A 1 180 ? -13.168 3.913 13.376 1.00 98.56 180 ILE A N 1
ATOM 1396 C CA . ILE A 1 180 ? -12.243 3.176 12.517 1.00 98.56 180 ILE A CA 1
ATOM 1397 C C . ILE A 1 180 ? -11.673 4.087 11.429 1.00 98.56 180 ILE A C 1
ATOM 1399 O O . ILE A 1 180 ? -12.394 4.634 10.591 1.00 98.56 180 ILE A O 1
ATOM 1403 N N . GLY A 1 181 ? -10.348 4.219 11.410 1.00 98.31 181 GLY A N 1
ATOM 1404 C CA . GLY A 1 181 ? -9.628 5.005 10.419 1.00 98.31 181 GLY A CA 1
ATOM 1405 C C . GLY A 1 181 ? -9.460 4.263 9.091 1.00 98.31 181 GLY A C 1
ATOM 1406 O O . GLY A 1 181 ? -8.717 3.281 8.987 1.00 98.31 181 GLY A O 1
ATOM 1407 N N . THR A 1 182 ? -10.097 4.756 8.030 1.00 97.81 182 THR A N 1
ATOM 1408 C CA . THR A 1 182 ? -9.875 4.298 6.651 1.00 97.81 182 THR A CA 1
ATOM 1409 C C . THR A 1 182 ? -10.360 5.336 5.642 1.00 97.81 182 THR A C 1
ATOM 1411 O O . THR A 1 182 ? -11.497 5.771 5.696 1.00 97.81 182 THR A O 1
ATOM 1414 N N . SER A 1 183 ? -9.520 5.662 4.653 1.00 94.50 183 SER A N 1
ATOM 1415 C CA . SER A 1 183 ? -9.892 6.563 3.541 1.00 94.50 183 SER A CA 1
ATOM 1416 C C . SER A 1 183 ? -10.393 5.824 2.289 1.00 94.50 183 SER A C 1
ATOM 1418 O O . SER A 1 183 ? -10.423 6.379 1.193 1.00 94.50 183 SER A O 1
ATOM 1420 N N . SER A 1 184 ? -10.676 4.522 2.398 1.00 95.19 184 SER A N 1
ATOM 1421 C CA . SER A 1 184 ? -11.128 3.695 1.273 1.00 95.19 184 SER A CA 1
ATOM 1422 C C . SER A 1 184 ? -12.648 3.595 1.257 1.00 95.19 184 SER A C 1
ATOM 1424 O O . SER A 1 184 ? -13.221 2.954 2.136 1.00 95.19 184 SER A O 1
ATOM 1426 N N . VAL A 1 185 ? -13.281 4.128 0.208 1.00 94.75 185 VAL A N 1
ATOM 1427 C CA . VAL A 1 185 ? -14.739 4.034 0.007 1.00 94.75 185 VAL A CA 1
ATOM 1428 C C . VAL A 1 185 ? -15.207 2.576 -0.015 1.00 94.75 185 VAL A C 1
ATOM 1430 O O . VAL A 1 185 ? -16.204 2.251 0.617 1.00 94.75 185 VAL A O 1
ATOM 1433 N N . ARG A 1 186 ? -14.439 1.671 -0.646 1.00 96.75 186 ARG A N 1
ATOM 1434 C CA . ARG A 1 186 ? -14.709 0.221 -0.640 1.00 96.75 186 ARG A CA 1
ATOM 1435 C C . ARG A 1 186 ? -14.851 -0.324 0.780 1.00 96.75 186 ARG A C 1
ATOM 1437 O O . ARG A 1 186 ? -15.805 -1.041 1.064 1.00 96.75 186 ARG A O 1
ATOM 1444 N N . ARG A 1 187 ? -13.881 -0.015 1.646 1.00 98.12 187 ARG A N 1
ATOM 1445 C CA . ARG A 1 187 ? -13.869 -0.514 3.027 1.00 98.12 187 ARG A CA 1
ATOM 1446 C C . ARG A 1 187 ? -15.009 0.087 3.829 1.00 98.12 187 ARG A C 1
ATOM 1448 O O . ARG A 1 187 ? -15.719 -0.649 4.494 1.00 98.12 187 ARG A O 1
ATOM 1455 N N . VAL A 1 188 ? -15.211 1.399 3.717 1.00 97.56 188 VAL A N 1
ATOM 1456 C CA . VAL A 1 188 ? -16.297 2.095 4.417 1.00 97.56 188 VAL A CA 1
ATOM 1457 C C . VAL A 1 188 ? -17.657 1.520 4.024 1.00 97.56 188 VAL A C 1
ATOM 1459 O O . VAL A 1 188 ? -18.452 1.219 4.904 1.00 97.56 188 VAL A O 1
ATOM 1462 N N . ALA A 1 189 ? -17.922 1.323 2.730 1.00 97.38 189 ALA A N 1
ATOM 1463 C CA . ALA A 1 189 ? -19.210 0.824 2.252 1.00 97.38 189 ALA A CA 1
ATOM 1464 C C . ALA A 1 189 ? -19.538 -0.581 2.783 1.00 97.38 189 ALA A C 1
ATOM 1466 O O . ALA A 1 189 ? -20.654 -0.819 3.239 1.00 97.38 189 ALA A O 1
ATOM 1467 N N . GLN A 1 190 ? -18.569 -1.499 2.752 1.00 98.12 190 GLN A N 1
ATOM 1468 C CA . GLN A 1 190 ? -18.771 -2.871 3.228 1.00 98.12 190 GLN A CA 1
ATOM 1469 C C . GLN A 1 190 ? -18.884 -2.931 4.754 1.00 98.12 190 GLN A C 1
ATOM 1471 O O . GLN A 1 190 ? -19.844 -3.488 5.280 1.00 98.12 190 GLN A O 1
ATOM 1476 N N . LEU A 1 191 ? -17.968 -2.268 5.464 1.00 97.88 191 LEU A N 1
ATOM 1477 C CA . LEU A 1 191 ? -17.930 -2.328 6.922 1.00 97.88 191 LEU A CA 1
ATOM 1478 C C . LEU A 1 191 ? -19.101 -1.581 7.569 1.00 97.88 191 LEU A C 1
ATOM 1480 O O . LEU A 1 191 ? -19.624 -2.060 8.566 1.00 97.88 191 LEU A O 1
ATOM 1484 N N . ARG A 1 192 ? -19.582 -0.465 7.001 1.00 96.75 192 ARG A N 1
ATOM 1485 C CA . ARG A 1 192 ? -20.798 0.205 7.509 1.00 96.75 192 ARG A CA 1
ATOM 1486 C C . ARG A 1 192 ? -22.039 -0.670 7.391 1.00 96.75 192 ARG A C 1
ATOM 1488 O O . ARG A 1 192 ? -22.920 -0.578 8.237 1.00 96.75 192 ARG A O 1
ATOM 1495 N N . ARG A 1 193 ? -22.117 -1.506 6.352 1.00 96.19 193 ARG A N 1
ATOM 1496 C CA . ARG A 1 193 ? -23.249 -2.417 6.157 1.00 96.19 193 ARG A CA 1
ATOM 1497 C C . ARG A 1 193 ? -23.301 -3.496 7.240 1.00 96.19 193 ARG A C 1
ATOM 1499 O O . ARG A 1 193 ? -24.392 -3.877 7.643 1.00 96.19 193 ARG A O 1
ATOM 1506 N N . GLN A 1 194 ? -22.152 -3.996 7.686 1.00 95.50 194 GLN A N 1
ATOM 1507 C CA . GLN A 1 194 ? -22.082 -5.082 8.674 1.00 95.50 194 GLN A CA 1
ATOM 1508 C C . GLN A 1 194 ? -21.945 -4.603 10.113 1.00 95.50 194 GLN A C 1
ATOM 1510 O O . GLN A 1 194 ? -22.442 -5.255 11.024 1.00 95.50 194 GLN A O 1
ATOM 1515 N N . PHE A 1 195 ? -21.297 -3.459 10.317 1.00 97.06 195 PHE A N 1
ATOM 1516 C CA . PHE A 1 195 ? -21.023 -2.881 11.626 1.00 97.06 195 PHE A CA 1
ATOM 1517 C C . PHE A 1 195 ? -21.620 -1.464 11.705 1.00 97.06 195 PHE A C 1
ATOM 1519 O O . PHE A 1 195 ? -20.876 -0.483 11.793 1.00 97.06 195 PHE A O 1
ATOM 1526 N N . PRO A 1 196 ? -22.963 -1.324 11.660 1.00 97.06 196 PRO A N 1
ATOM 1527 C CA . PRO A 1 196 ? -23.641 -0.026 11.559 1.00 97.06 196 PRO A CA 1
ATOM 1528 C C . PRO A 1 196 ? -23.438 0.875 12.785 1.00 97.06 196 PRO A C 1
ATOM 1530 O O . PRO A 1 196 ? -23.576 2.090 12.684 1.00 97.06 196 PRO A O 1
ATOM 1533 N N . ASN A 1 197 ? -23.071 0.293 13.930 1.00 97.44 197 ASN A N 1
ATOM 1534 C CA . ASN A 1 197 ? -22.820 1.024 15.172 1.00 97.44 197 ASN A CA 1
ATOM 1535 C C . ASN A 1 197 ? -21.406 1.629 15.248 1.00 97.44 197 ASN A C 1
ATOM 1537 O O . ASN A 1 197 ? -21.105 2.326 16.214 1.00 97.44 197 ASN A O 1
ATOM 1541 N N . LEU A 1 198 ? -20.528 1.360 14.273 1.00 98.38 198 LEU A N 1
ATOM 1542 C CA . LEU A 1 198 ? -19.171 1.911 14.228 1.00 98.38 198 LEU A CA 1
ATOM 1543 C C . LEU A 1 198 ? -19.109 3.179 13.375 1.00 98.38 198 LEU A C 1
ATOM 1545 O O . LEU A 1 198 ? -19.751 3.296 12.329 1.00 98.38 198 LEU A O 1
ATOM 1549 N N . ALA A 1 199 ? -18.263 4.117 13.793 1.00 98.19 199 ALA A N 1
ATOM 1550 C CA . ALA A 1 199 ? -17.948 5.308 13.023 1.00 98.19 199 ALA A CA 1
ATOM 1551 C C . ALA A 1 199 ? -16.732 5.058 12.119 1.00 98.19 199 ALA A C 1
ATOM 1553 O O . ALA A 1 199 ? -15.809 4.321 12.461 1.00 98.19 199 ALA A O 1
ATOM 1554 N N . PHE A 1 200 ? -16.702 5.713 10.958 1.00 97.88 200 PHE A N 1
ATOM 1555 C CA . PHE A 1 200 ? -15.588 5.618 10.011 1.00 97.88 200 PHE A CA 1
ATOM 1556 C C . PHE A 1 200 ? -15.121 7.014 9.640 1.00 97.88 200 PHE A C 1
ATOM 1558 O O . PHE A 1 200 ? -15.927 7.821 9.170 1.00 97.88 200 PHE A O 1
ATOM 1565 N N . GLN A 1 201 ? -13.832 7.275 9.838 1.00 97.12 201 GLN A N 1
ATOM 1566 C CA . GLN A 1 201 ? -13.200 8.554 9.531 1.00 97.12 201 GLN A CA 1
ATOM 1567 C C . GLN A 1 201 ? -11.982 8.355 8.630 1.00 97.12 201 GLN A C 1
ATOM 1569 O O . GLN A 1 201 ? -11.296 7.329 8.685 1.00 97.12 201 GLN A O 1
ATOM 1574 N N . ASP A 1 202 ? -11.701 9.355 7.798 1.00 95.75 202 ASP A N 1
ATOM 1575 C CA . ASP A 1 202 ? -10.540 9.334 6.917 1.00 95.75 202 ASP A CA 1
ATOM 1576 C C . ASP A 1 202 ? -9.250 9.299 7.739 1.00 95.75 202 ASP A C 1
ATOM 1578 O O . ASP A 1 202 ? -9.088 10.022 8.717 1.00 95.75 202 ASP A O 1
ATOM 1582 N N . ILE A 1 203 ? -8.295 8.479 7.297 1.00 95.12 203 ILE A N 1
ATOM 1583 C CA . ILE A 1 203 ? -6.911 8.499 7.777 1.00 95.12 203 ILE A CA 1
ATOM 1584 C C . ILE A 1 203 ? -5.959 8.486 6.578 1.00 95.12 203 ILE A C 1
ATOM 1586 O O . ILE A 1 203 ? -5.964 7.570 5.741 1.00 95.12 203 ILE A O 1
ATOM 1590 N N . ARG A 1 204 ? -5.158 9.548 6.467 1.00 90.75 204 ARG A N 1
ATOM 1591 C CA . ARG A 1 204 ? -4.262 9.823 5.332 1.00 90.75 204 ARG A CA 1
ATOM 1592 C C . ARG A 1 204 ? -2.791 9.786 5.724 1.00 90.75 204 ARG A C 1
ATOM 1594 O O . ARG A 1 204 ? -2.449 9.941 6.898 1.00 90.75 204 ARG A O 1
ATOM 1601 N N . GLY A 1 205 ? -1.948 9.604 4.711 1.00 89.69 205 GLY A N 1
ATOM 1602 C CA . GLY A 1 205 ? -0.507 9.393 4.826 1.00 89.69 205 GLY A CA 1
ATOM 1603 C C . GLY A 1 205 ? -0.100 7.964 4.465 1.00 89.69 205 GLY A C 1
ATOM 1604 O O . GLY A 1 205 ? -0.953 7.089 4.251 1.00 89.69 205 GLY A O 1
ATOM 1605 N N . ASN A 1 206 ? 1.211 7.743 4.395 1.00 91.75 206 ASN A N 1
ATOM 1606 C CA . ASN A 1 206 ? 1.805 6.413 4.260 1.00 91.75 206 ASN A CA 1
ATOM 1607 C C . ASN A 1 206 ? 1.564 5.565 5.529 1.00 91.75 206 ASN A C 1
ATOM 1609 O O . ASN A 1 206 ? 0.968 6.031 6.503 1.00 91.75 206 ASN A O 1
ATOM 1613 N N . LEU A 1 207 ? 1.993 4.299 5.516 1.00 93.44 207 LEU A N 1
ATOM 1614 C CA . LEU A 1 207 ? 1.762 3.377 6.634 1.00 93.44 207 LEU A CA 1
ATOM 1615 C C . LEU A 1 207 ? 2.323 3.929 7.952 1.00 93.44 207 LEU A C 1
ATOM 1617 O O . LEU A 1 207 ? 1.627 3.904 8.962 1.00 93.44 207 LEU A O 1
ATOM 1621 N N . GLN A 1 208 ? 3.523 4.506 7.931 1.00 92.81 208 GLN A N 1
ATOM 1622 C CA . GLN A 1 208 ? 4.180 5.061 9.112 1.00 92.81 208 GLN A CA 1
ATOM 1623 C C . GLN A 1 208 ? 3.380 6.227 9.700 1.00 92.81 208 GLN A C 1
ATOM 1625 O O . GLN A 1 208 ? 3.124 6.250 10.901 1.00 92.81 208 GLN A O 1
ATOM 1630 N N . THR A 1 209 ? 2.919 7.165 8.866 1.00 94.25 209 THR A N 1
ATOM 1631 C CA . THR A 1 209 ? 2.063 8.277 9.304 1.00 94.25 209 THR A CA 1
ATOM 1632 C C . THR A 1 209 ? 0.751 7.775 9.903 1.00 94.25 209 THR A C 1
ATOM 1634 O O . THR A 1 209 ? 0.282 8.326 10.894 1.00 94.25 209 THR A O 1
ATOM 1637 N N . ARG A 1 210 ? 0.153 6.723 9.331 1.00 96.69 210 ARG A N 1
ATOM 1638 C CA . ARG A 1 210 ? -1.098 6.146 9.848 1.00 96.69 210 ARG A CA 1
ATOM 1639 C C . ARG A 1 210 ? -0.910 5.479 11.206 1.00 96.69 210 ARG A C 1
ATOM 1641 O O . ARG A 1 210 ? -1.751 5.680 12.071 1.00 96.69 210 ARG A O 1
ATOM 1648 N N . PHE A 1 211 ? 0.186 4.751 11.410 1.00 96.62 211 PHE A N 1
ATOM 1649 C CA . PHE A 1 211 ? 0.519 4.192 12.721 1.00 96.62 211 PHE A CA 1
ATOM 1650 C C . PHE A 1 211 ? 0.788 5.286 13.754 1.00 96.62 211 PHE A C 1
ATOM 1652 O O . PHE A 1 211 ? 0.216 5.233 14.833 1.00 96.62 211 PHE A O 1
ATOM 1659 N N . LYS A 1 212 ? 1.541 6.338 13.400 1.00 96.19 212 LYS A N 1
ATOM 1660 C CA . LYS A 1 212 ? 1.726 7.505 14.284 1.00 96.19 212 LYS A CA 1
ATOM 1661 C C . LYS A 1 212 ? 0.389 8.131 14.694 1.00 96.19 212 LYS A C 1
ATOM 1663 O O . LYS A 1 212 ? 0.194 8.432 15.860 1.00 96.19 212 LYS A O 1
ATOM 1668 N N . LYS A 1 213 ? -0.539 8.290 13.745 1.00 97.38 213 LYS A N 1
ATOM 1669 C CA . LYS A 1 213 ? -1.890 8.806 14.013 1.00 97.38 213 LYS A CA 1
ATOM 1670 C C . LYS A 1 213 ? -2.736 7.864 14.865 1.00 97.38 213 LYS A C 1
ATOM 1672 O O . LYS A 1 213 ? -3.537 8.354 15.643 1.00 97.38 213 LYS A O 1
ATOM 1677 N N . LEU A 1 214 ? -2.607 6.548 14.710 1.00 97.81 214 LEU A N 1
ATOM 1678 C CA . LEU A 1 214 ? -3.306 5.569 15.549 1.00 97.81 214 LEU A CA 1
ATOM 1679 C C . LEU A 1 214 ? -2.776 5.585 16.988 1.00 97.81 214 LEU A C 1
ATOM 1681 O O . LEU A 1 214 ? -3.552 5.547 17.935 1.00 97.81 214 LEU A O 1
ATOM 1685 N N . ASP A 1 215 ? -1.454 5.634 17.132 1.00 96.56 215 ASP A N 1
ATOM 1686 C CA . ASP A 1 215 ? -0.772 5.459 18.413 1.00 96.56 215 ASP A CA 1
ATOM 1687 C C . ASP A 1 215 ? -0.685 6.774 19.221 1.00 96.56 215 ASP A C 1
ATOM 1689 O O . ASP A 1 215 ? -0.307 6.749 20.390 1.00 96.56 215 ASP A O 1
ATOM 1693 N N . ALA A 1 216 ? -1.058 7.917 18.629 1.00 96.75 216 ALA A N 1
ATOM 1694 C CA . ALA A 1 216 ? -1.095 9.211 19.310 1.00 96.75 216 ALA A CA 1
ATOM 1695 C C . ALA A 1 216 ? -2.067 9.209 20.507 1.00 96.75 216 ALA A C 1
ATOM 1697 O O . ALA A 1 216 ? -3.137 8.592 20.475 1.00 96.75 216 ALA A O 1
ATOM 1698 N N . THR A 1 217 ? -1.704 9.912 21.579 1.00 93.94 217 THR A N 1
ATOM 1699 C CA . THR A 1 217 ? -2.500 9.976 22.817 1.00 93.94 217 THR A CA 1
ATOM 1700 C C . THR A 1 217 ? -3.871 10.605 22.585 1.00 93.94 217 THR A C 1
ATOM 1702 O O . THR A 1 217 ? -4.868 10.092 23.079 1.00 93.94 217 THR A O 1
ATOM 1705 N N . ASP A 1 218 ? -3.926 11.644 21.759 1.00 95.00 218 ASP A N 1
ATOM 1706 C CA . ASP A 1 218 ? -5.125 12.361 21.319 1.00 95.00 218 ASP A CA 1
ATOM 1707 C C . ASP A 1 218 ? -5.802 11.725 20.092 1.00 95.00 218 ASP A C 1
ATOM 1709 O O . ASP A 1 218 ? -6.729 12.297 19.517 1.00 95.00 218 ASP A O 1
ATOM 1713 N N . SER A 1 219 ? -5.350 10.537 19.669 1.00 96.62 219 SER A N 1
ATOM 1714 C CA . SER A 1 219 ? -5.900 9.870 18.494 1.00 96.62 219 SER A CA 1
ATOM 1715 C C . SER A 1 219 ? -7.395 9.596 18.660 1.00 96.62 219 SER A C 1
ATOM 1717 O O . SER A 1 219 ? -7.776 8.907 19.615 1.00 96.62 219 SER A O 1
ATOM 1719 N N . PRO A 1 220 ? -8.240 10.025 17.702 1.00 96.56 220 PRO A N 1
ATOM 1720 C CA . PRO A 1 220 ? -9.656 9.687 17.719 1.00 96.56 220 PRO A CA 1
ATOM 1721 C C . PRO A 1 220 ? -9.895 8.226 17.321 1.00 96.56 220 PRO A C 1
ATOM 1723 O O . PRO A 1 220 ? -10.997 7.720 17.500 1.00 96.56 220 PRO A O 1
ATOM 1726 N N . TYR A 1 221 ? -8.900 7.537 16.750 1.00 98.25 221 TYR A N 1
ATOM 1727 C CA . TYR A 1 221 ? -9.084 6.207 16.181 1.00 98.25 221 TYR A CA 1
ATOM 1728 C C . TYR A 1 221 ? -8.967 5.121 17.254 1.00 98.25 221 TYR A C 1
ATOM 1730 O O . TYR A 1 221 ? -7.949 4.993 17.934 1.00 98.25 221 TYR A O 1
ATOM 1738 N N . THR A 1 222 ? -9.984 4.265 17.345 1.00 98.06 222 THR A N 1
ATOM 1739 C CA . THR A 1 222 ? -9.914 3.005 18.099 1.00 98.06 222 THR A CA 1
ATOM 1740 C C . THR A 1 222 ? -9.092 1.965 17.333 1.00 98.06 222 THR A C 1
ATOM 1742 O O . THR A 1 222 ? -8.356 1.174 17.923 1.00 98.06 222 THR A O 1
ATOM 1745 N N . GLY A 1 223 ? -9.179 1.996 16.001 1.00 98.31 223 GLY A N 1
ATOM 1746 C CA . GLY A 1 223 ? -8.405 1.143 15.111 1.00 98.31 223 GLY A CA 1
ATOM 1747 C C . GLY A 1 223 ? -8.338 1.681 13.687 1.00 98.31 223 GLY A C 1
ATOM 1748 O O . GLY A 1 223 ? -9.021 2.639 13.329 1.00 98.31 223 GLY A O 1
ATOM 1749 N N . ILE A 1 224 ? -7.515 1.058 12.850 1.00 98.62 224 ILE A N 1
ATOM 1750 C CA . ILE A 1 224 ? -7.379 1.371 11.422 1.00 98.62 224 ILE A CA 1
ATOM 1751 C C . ILE A 1 224 ? -7.454 0.098 10.587 1.00 98.62 224 ILE A C 1
ATOM 1753 O O . ILE A 1 224 ? -7.094 -0.983 11.051 1.00 98.62 224 ILE A O 1
ATOM 1757 N N . ILE A 1 225 ? -7.875 0.239 9.327 1.00 98.62 225 ILE A N 1
ATOM 1758 C CA . ILE A 1 225 ? -7.880 -0.872 8.365 1.00 98.62 225 ILE A CA 1
ATOM 1759 C C . ILE A 1 225 ? -6.758 -0.692 7.345 1.00 98.62 225 ILE A C 1
ATOM 1761 O O . ILE A 1 225 ? -6.702 0.313 6.624 1.00 98.62 225 ILE A O 1
ATOM 1765 N N . LEU A 1 226 ? -5.878 -1.685 7.221 1.00 98.44 226 LEU A N 1
ATOM 1766 C CA . LEU A 1 226 ? -4.743 -1.680 6.290 1.00 98.44 226 LEU A CA 1
ATOM 1767 C C . LEU A 1 226 ? -4.677 -2.984 5.489 1.00 98.44 226 LEU A C 1
ATOM 1769 O O . LEU A 1 226 ? -5.321 -3.963 5.828 1.00 98.44 226 LEU A O 1
ATOM 1773 N N . ALA A 1 227 ? -3.945 -2.982 4.373 1.00 98.25 227 ALA A N 1
ATOM 1774 C CA . ALA A 1 227 ? -3.770 -4.197 3.576 1.00 98.25 227 ALA A CA 1
ATOM 1775 C C . ALA A 1 227 ? -2.678 -5.071 4.206 1.00 98.25 227 ALA A C 1
ATOM 1777 O O . ALA A 1 227 ? -1.588 -4.558 4.481 1.00 98.25 227 ALA A O 1
ATOM 1778 N N . VAL A 1 228 ? -2.935 -6.373 4.356 1.00 98.62 228 VAL A N 1
ATOM 1779 C CA . VAL A 1 228 ? -1.996 -7.326 4.972 1.00 98.62 228 VAL A CA 1
ATOM 1780 C C . VAL A 1 228 ? -0.655 -7.332 4.246 1.00 98.62 228 VAL A C 1
ATOM 1782 O O . VAL A 1 228 ? 0.386 -7.169 4.879 1.00 98.62 228 VAL A O 1
ATOM 1785 N N . ALA A 1 229 ? -0.665 -7.428 2.913 1.00 98.06 229 ALA A N 1
ATOM 1786 C CA . ALA A 1 229 ? 0.558 -7.409 2.113 1.00 98.06 229 ALA A CA 1
ATOM 1787 C C . ALA A 1 229 ? 1.441 -6.177 2.367 1.00 98.06 229 ALA A C 1
ATOM 1789 O O . ALA A 1 229 ? 2.665 -6.275 2.357 1.00 98.06 229 ALA A O 1
ATOM 1790 N N . GLY A 1 230 ? 0.828 -5.013 2.612 1.00 97.69 230 GLY A N 1
ATOM 1791 C CA . GLY A 1 230 ? 1.568 -3.799 2.951 1.00 97.69 230 GLY A CA 1
ATOM 1792 C C . GLY A 1 230 ? 2.283 -3.937 4.291 1.00 97.69 230 GLY A C 1
ATOM 1793 O O . GLY A 1 230 ? 3.462 -3.620 4.375 1.00 97.69 230 GLY A O 1
ATOM 1794 N N . LEU A 1 231 ? 1.586 -4.454 5.307 1.00 98.19 231 LEU A N 1
ATOM 1795 C CA . LEU A 1 231 ? 2.122 -4.670 6.654 1.00 98.19 231 LEU A CA 1
ATOM 1796 C C . LEU A 1 231 ? 3.252 -5.697 6.668 1.00 98.19 231 LEU A C 1
ATOM 1798 O O . LEU A 1 231 ? 4.303 -5.419 7.238 1.00 98.19 231 LEU A O 1
ATOM 1802 N N . LYS A 1 232 ? 3.066 -6.843 6.001 1.00 98.25 232 LYS A N 1
ATOM 1803 C CA . LYS A 1 232 ? 4.094 -7.888 5.893 1.00 98.25 232 LYS A CA 1
ATOM 1804 C C . LYS A 1 232 ? 5.380 -7.349 5.268 1.00 98.25 232 LYS A C 1
ATOM 1806 O O . LYS A 1 232 ? 6.442 -7.482 5.864 1.00 98.25 232 LYS A O 1
ATOM 1811 N N . ARG A 1 233 ? 5.276 -6.663 4.122 1.00 97.25 233 ARG A N 1
ATOM 1812 C CA . ARG A 1 233 ? 6.436 -6.107 3.401 1.00 97.25 233 ARG A CA 1
ATOM 1813 C C . ARG A 1 233 ? 7.248 -5.125 4.237 1.00 97.25 233 ARG A C 1
ATOM 1815 O O . ARG A 1 233 ? 8.465 -5.121 4.140 1.00 97.25 233 ARG A O 1
ATOM 1822 N N . ILE A 1 234 ? 6.597 -4.306 5.066 1.00 96.31 234 ILE A N 1
ATOM 1823 C CA . ILE A 1 234 ? 7.300 -3.323 5.906 1.00 96.31 234 ILE A CA 1
ATOM 1824 C C . ILE A 1 234 ? 7.693 -3.852 7.294 1.00 96.31 234 ILE A C 1
ATOM 1826 O O . ILE A 1 234 ? 8.150 -3.058 8.117 1.00 96.31 234 ILE A O 1
ATOM 1830 N N . GLY A 1 235 ? 7.490 -5.146 7.569 1.00 96.44 235 GLY A N 1
ATOM 1831 C CA . GLY A 1 235 ? 7.823 -5.764 8.855 1.00 96.44 235 GLY A CA 1
ATOM 1832 C C . GLY A 1 235 ? 6.861 -5.424 9.999 1.00 96.44 235 GLY A C 1
ATOM 1833 O O . GLY A 1 235 ? 7.243 -5.503 11.158 1.00 96.44 235 GLY A O 1
ATOM 1834 N N . LEU A 1 236 ? 5.616 -5.037 9.701 1.00 96.50 236 LEU A N 1
ATOM 1835 C CA . LEU A 1 236 ? 4.582 -4.702 10.695 1.00 96.50 236 LEU A CA 1
ATOM 1836 C C . LEU A 1 236 ? 3.474 -5.761 10.794 1.00 96.50 236 LEU A C 1
ATOM 1838 O O . LEU A 1 236 ? 2.360 -5.456 11.212 1.00 96.50 236 LEU A O 1
ATOM 1842 N N . ALA A 1 237 ? 3.753 -7.011 10.416 1.00 96.62 237 ALA A N 1
ATOM 1843 C CA . ALA A 1 237 ? 2.781 -8.101 10.524 1.00 96.62 237 ALA A CA 1
ATOM 1844 C C . ALA A 1 237 ? 2.328 -8.347 11.976 1.00 96.62 237 ALA A C 1
ATOM 1846 O O . ALA A 1 237 ? 1.168 -8.663 12.2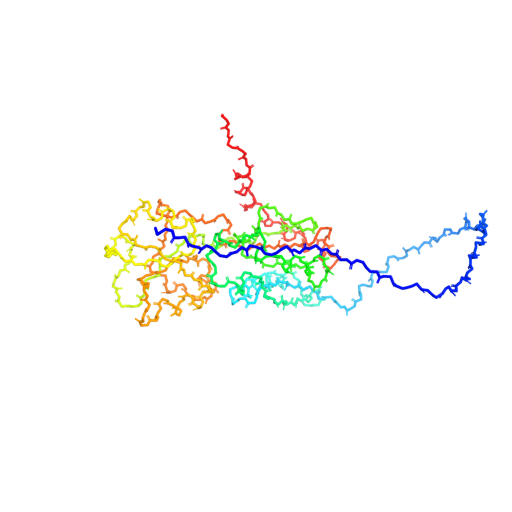08 1.00 96.62 237 ALA A O 1
ATOM 1847 N N . THR A 1 238 ? 3.205 -8.118 12.957 1.00 96.06 238 THR A N 1
ATOM 1848 C CA . THR A 1 238 ? 2.901 -8.254 14.393 1.00 96.06 238 THR A CA 1
ATOM 1849 C C . THR A 1 238 ? 1.907 -7.215 14.913 1.00 96.06 238 THR A C 1
ATOM 1851 O O . THR A 1 238 ? 1.350 -7.389 15.990 1.00 96.06 238 THR A O 1
ATOM 1854 N N . ARG A 1 239 ? 1.656 -6.137 14.157 1.00 96.50 239 ARG A N 1
ATOM 1855 C CA . ARG A 1 239 ? 0.627 -5.137 14.479 1.00 96.50 239 ARG A CA 1
ATOM 1856 C C . ARG A 1 239 ? -0.777 -5.569 14.050 1.00 96.50 239 ARG A C 1
ATOM 1858 O O . ARG A 1 239 ? -1.728 -4.850 14.334 1.00 96.50 239 ARG A O 1
ATOM 1865 N N . ILE A 1 240 ? -0.919 -6.676 13.319 1.00 98.00 240 ILE A N 1
ATOM 1866 C CA . ILE A 1 240 ? -2.225 -7.172 12.882 1.00 98.00 240 ILE A CA 1
ATOM 1867 C C . ILE A 1 240 ? -2.980 -7.693 14.104 1.00 98.00 240 ILE A C 1
ATOM 1869 O O . ILE A 1 240 ? -2.532 -8.630 14.756 1.00 98.00 240 ILE A O 1
ATOM 1873 N N . THR A 1 241 ? -4.140 -7.102 14.378 1.00 97.94 241 THR A N 1
ATOM 1874 C CA . THR A 1 241 ? -5.061 -7.585 15.410 1.00 97.94 241 THR A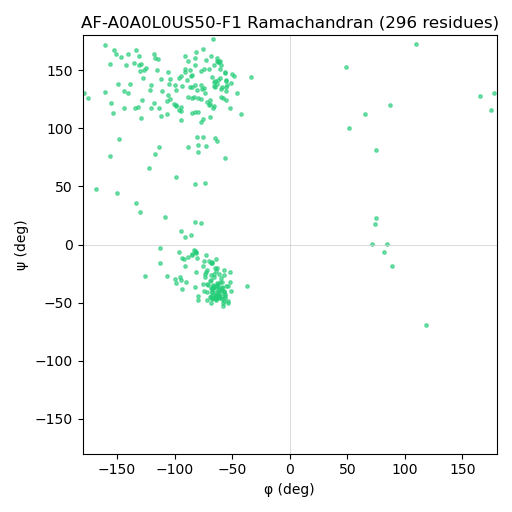 CA 1
ATOM 1875 C C . THR A 1 241 ? -5.878 -8.760 14.886 1.00 97.94 241 THR A C 1
ATOM 1877 O O . THR A 1 241 ? -5.974 -9.795 15.537 1.00 97.94 241 THR A O 1
ATOM 1880 N N . SER A 1 242 ? -6.448 -8.617 13.690 1.00 97.56 242 SER A N 1
ATOM 1881 C CA . SER A 1 242 ? -7.169 -9.691 13.010 1.00 97.56 242 SER A CA 1
ATOM 1882 C C . SER A 1 242 ? -7.195 -9.480 11.502 1.00 97.56 242 SER A C 1
ATOM 1884 O O . SER A 1 242 ? -7.054 -8.363 10.994 1.00 97.56 242 SER A O 1
ATOM 1886 N N . TYR A 1 243 ? -7.352 -10.584 10.780 1.00 98.19 243 TYR A N 1
ATOM 1887 C CA . TYR A 1 243 ? -7.555 -10.595 9.337 1.00 98.19 243 TYR A CA 1
ATOM 1888 C C . TYR A 1 243 ? -9.045 -10.407 9.042 1.00 98.19 243 TYR A C 1
ATOM 1890 O O . TYR A 1 243 ? -9.879 -11.037 9.684 1.00 98.19 243 TYR A O 1
ATOM 1898 N N . LEU A 1 244 ? -9.372 -9.549 8.077 1.00 97.69 244 LEU A N 1
ATOM 1899 C CA . LEU A 1 244 ? -10.737 -9.340 7.604 1.00 97.69 244 LEU A CA 1
ATOM 1900 C C . LEU A 1 244 ? -10.945 -10.144 6.321 1.00 97.69 244 LEU A C 1
AT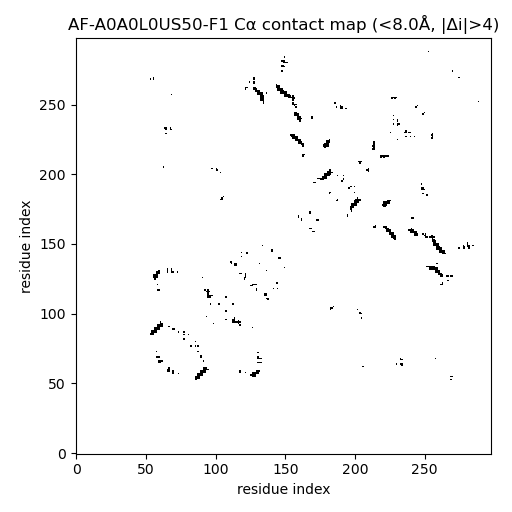OM 1902 O O . LEU A 1 244 ? -10.260 -9.927 5.314 1.00 97.69 244 LEU A O 1
ATOM 1906 N N . GLU A 1 245 ? -11.890 -11.074 6.377 1.00 93.50 245 GLU A N 1
ATOM 1907 C CA . GLU A 1 245 ? -12.210 -12.016 5.307 1.00 93.50 245 GLU A CA 1
ATOM 1908 C C . GLU A 1 245 ? -13.645 -11.824 4.822 1.00 93.50 245 GLU A C 1
ATOM 1910 O O . GLU A 1 245 ? -14.438 -11.185 5.506 1.00 93.50 245 GLU A O 1
ATOM 1915 N N . PRO A 1 246 ? -14.024 -12.348 3.647 1.00 93.94 246 PRO A N 1
ATOM 1916 C CA . PRO A 1 246 ? -15.430 -12.479 3.292 1.00 93.94 246 PRO A CA 1
ATOM 1917 C C . PRO A 1 246 ? -16.220 -13.271 4.358 1.00 93.94 246 PRO A C 1
ATOM 1919 O O . PRO A 1 246 ? -15.710 -14.268 4.859 1.00 93.94 246 PRO A O 1
ATOM 1922 N N . PRO A 1 247 ? -17.468 -12.884 4.670 1.00 92.75 247 PRO A N 1
ATOM 1923 C CA . PRO A 1 247 ? -18.214 -11.801 4.042 1.00 92.75 247 PRO A CA 1
ATOM 1924 C C . PRO A 1 247 ? -17.840 -10.406 4.559 1.00 92.75 247 PRO A C 1
ATOM 1926 O O . PRO A 1 247 ? -18.244 -9.438 3.918 1.00 92.75 247 PRO A O 1
ATOM 1929 N N . ASP A 1 248 ? -17.084 -10.284 5.653 1.00 90.88 248 ASP A N 1
ATOM 1930 C CA . ASP A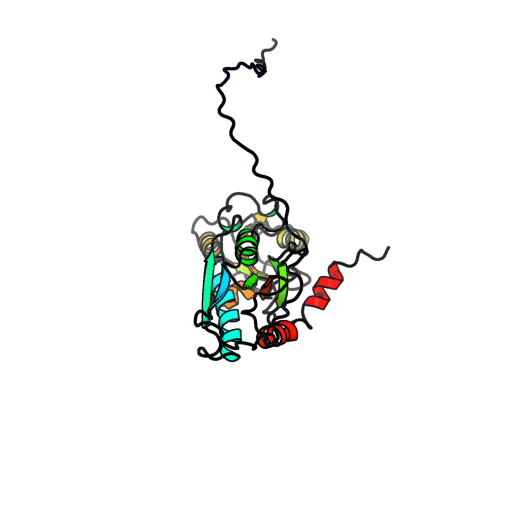 1 248 ? -16.811 -9.017 6.345 1.00 90.88 248 ASP A CA 1
ATOM 1931 C C . ASP A 1 248 ? -16.123 -7.967 5.460 1.00 90.88 248 ASP A C 1
ATOM 1933 O O . ASP A 1 248 ? -16.470 -6.784 5.437 1.00 90.88 248 ASP A O 1
ATOM 1937 N N . LEU A 1 249 ? -15.118 -8.379 4.686 1.00 97.12 249 LEU A N 1
ATOM 1938 C CA . LEU A 1 249 ? -14.454 -7.448 3.781 1.00 97.12 249 LEU A CA 1
ATOM 1939 C C . LEU A 1 249 ? -13.823 -8.129 2.568 1.00 97.12 249 LEU A C 1
ATOM 1941 O O . LEU A 1 249 ? -12.799 -8.805 2.646 1.00 97.12 249 LEU A O 1
ATOM 1945 N N . TYR A 1 250 ? -14.375 -7.838 1.394 1.00 97.50 250 TYR A N 1
ATOM 1946 C CA . TYR A 1 250 ? -13.781 -8.185 0.108 1.00 97.50 250 TYR A CA 1
ATOM 1947 C C . TYR A 1 250 ? -12.683 -7.186 -0.257 1.00 97.50 250 TYR A C 1
ATOM 1949 O O . TYR A 1 250 ? -12.917 -5.972 -0.305 1.00 97.50 250 TYR A O 1
ATOM 1957 N N . HIS A 1 251 ? -11.486 -7.696 -0.548 1.00 96.75 251 HIS A N 1
ATOM 1958 C CA . HIS A 1 251 ? -10.297 -6.905 -0.863 1.00 96.75 251 HIS A CA 1
ATOM 1959 C C . HIS A 1 251 ? -10.384 -6.156 -2.205 1.00 96.75 251 HIS A C 1
ATOM 1961 O O . HIS A 1 251 ? -11.188 -6.475 -3.076 1.00 96.75 251 HIS A O 1
ATOM 1967 N N . ALA A 1 252 ? -9.527 -5.146 -2.393 1.00 95.50 252 ALA A N 1
ATOM 1968 C CA . ALA A 1 252 ? -9.469 -4.400 -3.653 1.00 95.50 252 ALA A CA 1
ATOM 1969 C C . ALA A 1 252 ? -8.886 -5.242 -4.803 1.00 95.50 252 ALA A C 1
ATOM 1971 O O . ALA A 1 252 ? -8.009 -6.087 -4.598 1.00 95.50 252 ALA A O 1
ATOM 1972 N N . VAL A 1 253 ? -9.310 -4.953 -6.035 1.00 93.81 253 VAL A N 1
ATOM 1973 C CA . VAL A 1 253 ? -8.721 -5.529 -7.254 1.00 93.81 253 VAL A CA 1
ATOM 1974 C C . VAL A 1 253 ? -7.215 -5.257 -7.268 1.00 93.81 253 VAL A C 1
ATOM 1976 O O . VAL A 1 253 ? -6.779 -4.146 -6.987 1.00 93.81 253 VAL A O 1
ATOM 1979 N N . GLY A 1 254 ? -6.406 -6.284 -7.535 1.00 93.06 254 GLY A N 1
ATOM 1980 C CA . GLY A 1 254 ? -4.943 -6.171 -7.526 1.00 93.06 254 GLY A CA 1
ATOM 1981 C C . GLY A 1 254 ? -4.302 -6.015 -6.138 1.00 93.06 254 GLY A C 1
ATOM 1982 O O . GLY A 1 254 ? -3.080 -5.937 -6.045 1.00 93.06 254 GLY A O 1
ATOM 1983 N N . GLN A 1 255 ? -5.067 -6.002 -5.036 1.00 97.06 255 GLN A N 1
ATOM 1984 C CA . GLN A 1 255 ? -4.491 -5.908 -3.687 1.00 97.06 255 GLN A CA 1
ATOM 1985 C C . GLN A 1 255 ? -3.556 -7.088 -3.408 1.00 97.06 255 GLN A C 1
ATOM 1987 O O . GLN A 1 255 ? -3.907 -8.228 -3.694 1.00 97.06 255 GLN A O 1
ATOM 1992 N N . GLY A 1 256 ? -2.372 -6.815 -2.864 1.00 94.75 256 GLY A N 1
ATOM 1993 C CA . GLY A 1 256 ? -1.357 -7.831 -2.574 1.00 94.75 256 GLY A CA 1
ATOM 1994 C C . GLY A 1 256 ? -0.397 -8.120 -3.729 1.00 94.75 256 GLY A C 1
ATOM 1995 O O . GLY A 1 256 ? 0.709 -8.588 -3.480 1.00 94.75 256 GLY A O 1
ATOM 1996 N N . ALA A 1 257 ? -0.737 -7.756 -4.965 1.00 95.12 257 ALA A N 1
ATOM 1997 C CA . ALA A 1 257 ? 0.146 -7.935 -6.113 1.00 95.12 257 ALA A CA 1
ATOM 1998 C C . ALA A 1 257 ? 1.041 -6.705 -6.352 1.00 95.12 257 ALA A C 1
ATOM 2000 O O . ALA A 1 257 ? 0.664 -5.574 -6.020 1.00 95.12 257 ALA A O 1
ATOM 2001 N N . ILE A 1 258 ? 2.221 -6.944 -6.922 1.00 95.62 258 ILE A N 1
ATOM 2002 C CA . ILE A 1 258 ? 3.128 -5.914 -7.445 1.00 95.62 258 ILE A CA 1
ATOM 2003 C C . ILE A 1 258 ? 3.029 -5.967 -8.969 1.00 95.62 258 ILE A C 1
ATOM 2005 O O . ILE A 1 258 ? 3.106 -7.053 -9.537 1.00 95.62 258 ILE A O 1
ATOM 2009 N N . GLY A 1 259 ? 2.794 -4.824 -9.607 1.00 94.06 259 GLY A N 1
ATOM 2010 C CA . GLY A 1 259 ? 2.752 -4.690 -11.063 1.00 94.06 259 GLY A CA 1
ATOM 2011 C C . GLY A 1 259 ? 4.026 -4.038 -11.586 1.00 94.06 259 GLY A C 1
ATOM 2012 O O . GLY A 1 259 ? 4.543 -3.129 -10.938 1.00 94.06 259 GLY A O 1
ATOM 2013 N N . ILE A 1 260 ? 4.498 -4.502 -12.741 1.00 93.31 260 ILE A N 1
ATOM 2014 C CA . ILE A 1 260 ? 5.644 -3.951 -13.465 1.00 93.31 260 ILE A CA 1
ATOM 2015 C C . ILE A 1 260 ? 5.121 -3.353 -14.769 1.00 93.31 260 ILE A C 1
ATOM 2017 O O . ILE A 1 260 ? 4.559 -4.078 -15.594 1.00 93.31 260 ILE A O 1
ATOM 2021 N N . GLU A 1 261 ? 5.279 -2.045 -14.927 1.00 93.31 261 GLU A N 1
ATOM 2022 C CA . GLU A 1 261 ? 4.885 -1.285 -16.116 1.00 93.31 261 GLU A CA 1
ATOM 2023 C C . GLU A 1 261 ? 6.123 -0.914 -16.942 1.00 93.31 261 GLU A C 1
ATOM 2025 O O . GLU A 1 261 ? 7.156 -0.560 -16.377 1.00 93.31 261 GLU A O 1
ATOM 2030 N N . ILE A 1 262 ? 6.032 -1.023 -18.267 1.00 91.12 262 ILE A N 1
ATOM 2031 C CA . ILE A 1 262 ? 7.106 -0.698 -19.217 1.00 91.12 262 ILE A CA 1
ATOM 2032 C C . ILE A 1 262 ? 6.566 0.149 -20.369 1.00 91.12 262 ILE A C 1
ATOM 2034 O O . ILE A 1 262 ? 5.353 0.248 -20.567 1.00 91.12 262 ILE A O 1
ATOM 2038 N N . ARG A 1 263 ? 7.473 0.730 -21.157 1.00 89.81 263 ARG A N 1
ATOM 2039 C CA . ARG A 1 263 ? 7.128 1.392 -22.417 1.00 89.81 263 ARG A CA 1
ATOM 2040 C C . ARG A 1 263 ? 6.860 0.368 -23.526 1.00 89.81 263 ARG A C 1
ATOM 2042 O O . ARG A 1 263 ? 7.510 -0.672 -23.563 1.00 89.81 263 ARG A O 1
ATOM 2049 N N . THR A 1 264 ? 5.980 0.698 -24.468 1.00 85.69 264 THR A N 1
ATOM 2050 C CA . THR A 1 264 ? 5.744 -0.074 -25.698 1.00 85.69 264 THR A CA 1
ATOM 2051 C C . THR A 1 264 ? 6.083 0.776 -26.938 1.00 85.69 264 THR A C 1
ATOM 2053 O O . THR A 1 264 ? 5.465 1.828 -27.122 1.00 85.69 264 THR A O 1
ATOM 2056 N N . PRO A 1 265 ? 7.018 0.344 -27.811 1.00 77.88 265 PRO A N 1
ATOM 2057 C CA . PRO A 1 265 ? 7.893 -0.811 -27.620 1.00 77.88 265 PRO A CA 1
ATOM 2058 C C . PRO A 1 265 ? 8.870 -0.587 -26.445 1.00 77.88 265 PRO A C 1
ATOM 2060 O O . PRO A 1 265 ? 9.182 0.567 -26.111 1.00 77.88 265 PRO A O 1
ATOM 2063 N N . PRO A 1 266 ? 9.354 -1.668 -25.813 1.00 69.00 266 PRO A N 1
ATOM 2064 C CA . PRO A 1 266 ? 10.308 -1.559 -24.718 1.00 69.00 266 PRO A CA 1
ATOM 2065 C C . PRO A 1 266 ? 11.586 -0.858 -25.162 1.00 69.00 266 PRO A C 1
ATOM 2067 O O . PRO A 1 266 ? 11.966 -0.878 -26.335 1.00 69.00 266 PRO A O 1
ATOM 2070 N N . ALA A 1 267 ? 12.277 -0.235 -24.206 1.00 64.88 267 ALA A N 1
ATOM 2071 C CA . ALA A 1 267 ? 13.653 0.184 -24.437 1.00 64.88 267 ALA A CA 1
ATOM 2072 C C . ALA A 1 267 ? 14.488 -1.033 -24.868 1.00 64.88 267 ALA A C 1
ATOM 2074 O O . ALA A 1 267 ? 14.339 -2.101 -24.278 1.00 64.88 267 ALA A O 1
ATOM 2075 N N . MET A 1 268 ? 15.413 -0.860 -25.823 1.00 58.59 268 MET A N 1
ATOM 2076 C CA . MET A 1 268 ? 16.323 -1.935 -26.271 1.00 58.59 268 MET A CA 1
ATOM 2077 C C . MET A 1 268 ? 17.067 -2.628 -25.112 1.00 58.59 268 MET A C 1
ATOM 2079 O O . MET A 1 268 ? 17.478 -3.775 -25.254 1.00 58.59 268 MET A O 1
ATOM 2083 N N . LYS A 1 269 ? 17.213 -1.945 -23.966 1.00 61.38 269 LYS A N 1
ATOM 2084 C CA . LYS A 1 269 ? 17.842 -2.445 -22.734 1.00 61.38 269 LYS A CA 1
ATOM 2085 C C . LYS A 1 269 ? 17.086 -3.598 -22.064 1.00 61.38 269 LYS A C 1
ATOM 2087 O O . LYS A 1 269 ? 17.707 -4.427 -21.404 1.00 61.38 269 LYS A O 1
ATOM 2092 N N . LEU A 1 270 ? 15.763 -3.687 -22.227 1.00 59.16 270 LEU A N 1
ATOM 2093 C CA . LEU A 1 270 ? 15.011 -4.879 -21.841 1.00 59.16 270 LEU A CA 1
ATOM 2094 C C . LEU A 1 270 ? 15.201 -5.924 -22.946 1.00 59.16 270 LEU A C 1
ATOM 2096 O O . LEU A 1 270 ? 14.408 -6.010 -23.877 1.00 59.16 270 LEU A O 1
ATOM 2100 N N . ASN A 1 271 ? 16.288 -6.698 -22.869 1.00 51.50 271 ASN A N 1
ATOM 2101 C CA . ASN A 1 271 ? 16.510 -7.840 -23.760 1.00 51.50 271 ASN A CA 1
ATOM 2102 C C . ASN A 1 271 ? 15.254 -8.739 -23.781 1.00 51.50 271 ASN A C 1
ATOM 2104 O O . ASN A 1 271 ? 14.595 -8.926 -22.755 1.00 51.50 271 ASN A O 1
ATOM 2108 N N . LYS A 1 272 ? 14.981 -9.357 -24.931 1.00 49.06 272 LYS A N 1
ATOM 2109 C CA . LYS A 1 272 ? 14.026 -10.452 -25.155 1.00 49.06 272 LYS A CA 1
ATOM 2110 C C . LYS A 1 272 ? 13.973 -11.469 -23.999 1.00 49.06 272 LYS A C 1
ATOM 2112 O O . LYS A 1 272 ? 12.899 -11.934 -23.641 1.00 49.06 272 LYS A O 1
ATOM 2117 N N . THR A 1 273 ? 15.100 -11.761 -23.344 1.00 49.38 273 THR A N 1
ATOM 2118 C CA . THR A 1 273 ? 15.172 -12.646 -22.162 1.00 49.38 273 THR A CA 1
ATOM 2119 C C . THR A 1 273 ? 14.484 -12.072 -20.913 1.00 49.38 273 THR A C 1
ATOM 2121 O O . THR A 1 273 ? 13.843 -12.806 -20.156 1.00 49.38 273 THR A O 1
ATOM 2124 N N . LEU A 1 274 ? 14.603 -10.761 -20.673 1.00 54.69 274 LEU A N 1
ATOM 2125 C CA . LEU A 1 274 ? 13.940 -10.069 -19.566 1.00 54.69 274 LEU A CA 1
ATOM 2126 C C . LEU A 1 274 ? 12.434 -9.975 -19.846 1.00 54.69 274 LEU A C 1
ATOM 2128 O O . LEU A 1 274 ? 11.650 -10.282 -18.952 1.00 54.69 274 LEU A O 1
ATOM 2132 N N . GLU A 1 275 ? 12.034 -9.686 -21.091 1.00 53.94 275 GLU A N 1
ATOM 2133 C CA . GLU A 1 275 ? 10.634 -9.777 -21.532 1.00 53.94 275 GLU A CA 1
ATOM 2134 C C . GLU A 1 275 ? 10.061 -11.182 -21.331 1.00 53.94 275 GLU A C 1
ATOM 2136 O O . GLU A 1 275 ? 9.048 -11.331 -20.661 1.00 53.94 275 GLU A O 1
ATOM 2141 N N . GLU A 1 276 ? 10.711 -12.235 -21.833 1.00 51.16 276 GLU A N 1
ATOM 2142 C CA . GLU A 1 276 ? 10.236 -13.618 -21.695 1.00 51.16 276 GLU A CA 1
ATOM 2143 C C . GLU A 1 276 ? 10.085 -14.043 -20.231 1.00 51.16 276 GLU A C 1
ATOM 2145 O O . GLU A 1 276 ? 9.184 -14.813 -19.888 1.00 51.16 276 GLU A O 1
ATOM 2150 N N . THR A 1 277 ? 10.932 -13.520 -19.348 1.00 52.44 277 THR A N 1
ATOM 2151 C CA . THR A 1 277 ? 10.873 -13.829 -17.921 1.00 52.44 277 THR A CA 1
ATOM 2152 C C . THR A 1 277 ? 9.782 -13.036 -17.197 1.00 52.44 277 THR A C 1
ATOM 2154 O O . THR A 1 277 ? 9.012 -13.608 -16.425 1.00 52.44 277 THR A O 1
ATOM 2157 N N . ILE A 1 278 ? 9.668 -11.738 -17.484 1.00 52.69 278 ILE A N 1
ATOM 2158 C CA . ILE A 1 278 ? 8.620 -10.840 -16.978 1.00 52.69 278 ILE A CA 1
ATOM 2159 C C . ILE A 1 278 ? 7.237 -11.327 -17.461 1.00 52.69 278 ILE A C 1
ATOM 2161 O O . ILE A 1 278 ? 6.292 -11.411 -16.674 1.00 52.69 278 ILE A O 1
ATOM 2165 N N . LEU A 1 279 ? 7.117 -11.762 -18.718 1.00 46.12 279 LEU A N 1
ATOM 2166 C CA . LEU A 1 279 ? 5.872 -12.215 -19.345 1.00 46.12 279 LEU A CA 1
ATOM 2167 C C . LEU A 1 279 ? 5.388 -13.594 -18.857 1.00 46.12 279 LEU A C 1
ATOM 2169 O O . LEU A 1 279 ? 4.178 -13.828 -18.848 1.00 46.12 279 LEU A O 1
ATOM 2173 N N . ARG A 1 280 ? 6.271 -14.505 -18.416 1.00 45.81 280 ARG A N 1
ATOM 2174 C CA . ARG A 1 280 ? 5.875 -15.864 -17.974 1.00 45.81 280 ARG A CA 1
ATOM 2175 C C . ARG A 1 280 ? 5.009 -15.884 -16.703 1.00 45.81 280 ARG A C 1
ATOM 2177 O O . ARG A 1 280 ? 4.189 -16.788 -16.557 1.00 45.81 280 ARG A O 1
ATOM 2184 N N . GLU A 1 281 ? 5.087 -14.873 -15.833 1.00 48.22 281 GLU A N 1
ATOM 2185 C CA . GLU A 1 281 ? 4.219 -14.762 -14.640 1.00 48.22 281 GLU A CA 1
ATOM 2186 C C . GLU A 1 281 ? 2.831 -14.135 -14.923 1.00 48.22 281 GLU A C 1
ATOM 2188 O O . GLU A 1 281 ? 1.956 -14.139 -14.052 1.00 48.22 281 GLU A O 1
ATOM 2193 N N . ARG A 1 282 ? 2.552 -13.667 -16.157 1.00 49.12 282 ARG A N 1
ATOM 2194 C CA . ARG A 1 282 ? 1.256 -13.052 -16.541 1.00 49.12 282 ARG A CA 1
ATOM 2195 C C . ARG A 1 282 ? 0.029 -13.949 -16.303 1.00 49.12 282 ARG A C 1
ATOM 2197 O O . ARG A 1 282 ? -1.081 -13.434 -16.127 1.00 49.12 282 ARG A O 1
ATOM 2204 N N . ALA A 1 283 ? 0.189 -15.272 -16.313 1.00 36.88 283 ALA A N 1
ATOM 2205 C CA . ALA A 1 283 ? -0.913 -16.216 -16.519 1.00 36.88 283 ALA A CA 1
ATOM 2206 C C . ALA A 1 283 ? -1.950 -16.299 -15.373 1.00 36.88 283 ALA A C 1
ATOM 2208 O O . ALA A 1 283 ? -3.117 -16.605 -15.631 1.00 36.88 283 ALA A O 1
ATOM 2209 N N . THR A 1 284 ? -1.596 -15.994 -14.120 1.00 41.47 284 THR A N 1
ATOM 2210 C CA . THR A 1 284 ? -2.501 -16.200 -12.964 1.00 41.47 284 THR A CA 1
ATOM 2211 C C . THR A 1 284 ? -3.301 -14.962 -12.546 1.00 41.47 284 THR A C 1
ATOM 2213 O O . THR A 1 284 ? -4.413 -15.109 -12.032 1.00 41.47 284 THR A O 1
ATOM 2216 N N . THR A 1 285 ? -2.807 -13.738 -12.785 1.00 42.25 285 THR A N 1
ATOM 2217 C CA . THR A 1 285 ? -3.467 -12.510 -12.283 1.00 42.25 285 THR A CA 1
ATOM 2218 C C . THR A 1 285 ? -4.333 -11.796 -13.329 1.00 42.25 285 THR A C 1
ATOM 2220 O O . THR A 1 285 ? -5.393 -11.266 -12.980 1.00 42.25 285 THR A O 1
ATOM 2223 N N . VAL A 1 286 ? -3.960 -11.829 -14.616 1.00 44.97 286 VAL A N 1
ATOM 2224 C CA . VAL A 1 286 ? -4.689 -11.127 -15.696 1.00 44.97 286 VAL A CA 1
ATOM 2225 C C . VAL A 1 286 ? -6.116 -11.670 -15.877 1.00 44.97 286 VAL A C 1
ATOM 2227 O O . VAL A 1 286 ? -7.048 -10.883 -16.058 1.00 44.97 286 VAL A O 1
ATOM 2230 N N . ARG A 1 287 ? -6.332 -12.985 -15.690 1.00 39.00 287 ARG A N 1
ATOM 2231 C CA . ARG A 1 287 ? -7.664 -13.623 -15.782 1.00 39.00 287 ARG A CA 1
ATOM 2232 C C . ARG A 1 287 ? -8.719 -12.967 -14.880 1.00 39.00 287 ARG A C 1
ATOM 2234 O O . ARG A 1 287 ? -9.864 -12.845 -15.293 1.00 39.00 287 ARG A O 1
ATOM 2241 N N . LYS A 1 288 ? -8.353 -12.484 -13.683 1.00 41.75 288 LYS A N 1
ATOM 2242 C CA . LYS A 1 288 ? -9.304 -11.830 -12.759 1.00 41.75 288 LYS A CA 1
ATOM 2243 C C . LYS A 1 288 ? -9.570 -10.355 -13.085 1.00 41.75 288 LYS A C 1
ATOM 2245 O O . LYS A 1 288 ? -10.624 -9.854 -12.708 1.00 41.75 288 LYS A O 1
ATOM 2250 N N . ARG A 1 289 ? -8.657 -9.658 -13.780 1.00 47.41 289 ARG A N 1
ATOM 2251 C CA . ARG A 1 289 ? -8.890 -8.277 -14.256 1.00 47.41 289 ARG A CA 1
ATOM 2252 C C . ARG A 1 289 ? -9.844 -8.253 -15.455 1.00 47.41 289 ARG A C 1
ATOM 2254 O O . ARG A 1 289 ? -10.742 -7.420 -15.473 1.00 47.41 289 ARG A O 1
ATOM 2261 N N . GLY A 1 290 ? -9.714 -9.203 -16.386 1.00 37.16 290 GLY A N 1
ATOM 2262 C CA . GLY A 1 290 ? -10.617 -9.326 -17.541 1.00 37.16 290 GLY A CA 1
ATOM 2263 C C . GLY A 1 290 ? -12.081 -9.600 -17.165 1.00 37.16 290 GLY A C 1
ATOM 2264 O O . GLY A 1 290 ? -12.982 -9.053 -17.787 1.00 37.16 290 GLY A O 1
ATOM 2265 N N . LEU A 1 291 ? -12.326 -10.353 -16.085 1.00 39.50 291 LEU A N 1
ATOM 2266 C CA . LEU A 1 291 ? -13.673 -10.659 -15.569 1.00 39.50 291 LEU A CA 1
ATOM 2267 C C . LEU A 1 291 ? -14.462 -9.431 -15.074 1.00 39.50 291 LEU A C 1
ATOM 2269 O O . LEU A 1 291 ? -15.683 -9.479 -15.032 1.00 39.50 291 LEU A O 1
ATOM 2273 N N . ILE A 1 292 ? -13.787 -8.336 -14.712 1.00 42.25 292 ILE A N 1
ATOM 2274 C CA . ILE A 1 292 ? -14.428 -7.078 -14.277 1.00 42.25 292 ILE A CA 1
ATOM 2275 C C . ILE A 1 292 ? -14.671 -6.137 -15.469 1.00 42.25 292 ILE A C 1
ATOM 2277 O O . ILE A 1 292 ? -15.477 -5.217 -15.382 1.00 42.25 292 ILE A O 1
ATOM 2281 N N . MET A 1 293 ? -13.980 -6.367 -16.590 1.00 36.09 293 MET A N 1
ATOM 2282 C CA . MET A 1 293 ? -14.149 -5.599 -17.826 1.00 36.09 293 MET A CA 1
ATOM 2283 C C . MET A 1 293 ? -15.295 -6.112 -18.701 1.00 36.09 293 MET A C 1
ATOM 2285 O O . MET A 1 293 ? -15.646 -5.449 -19.675 1.00 36.09 293 MET A O 1
ATOM 2289 N N . ALA A 1 294 ? -15.877 -7.268 -18.373 1.00 28.27 294 ALA A N 1
ATOM 2290 C CA . ALA A 1 294 ? -17.086 -7.725 -19.033 1.00 28.27 294 ALA A CA 1
ATOM 2291 C C . ALA A 1 294 ? -18.254 -6.811 -18.613 1.00 28.27 294 ALA A C 1
ATOM 2293 O O . ALA A 1 294 ? -18.490 -6.663 -17.408 1.00 28.27 294 ALA A O 1
ATOM 2294 N N . PRO A 1 295 ? -18.983 -6.184 -19.558 1.00 26.59 295 PRO A N 1
ATOM 2295 C CA . PRO A 1 295 ? -20.266 -5.583 -19.220 1.00 26.59 295 PRO A CA 1
ATOM 2296 C C . PRO A 1 295 ? -21.158 -6.668 -18.593 1.00 26.59 295 PRO A C 1
ATOM 2298 O O . PRO A 1 295 ? -21.012 -7.844 -18.946 1.00 26.59 295 PRO A O 1
ATOM 2301 N N . PRO A 1 296 ? -22.041 -6.316 -17.640 1.00 29.34 296 PRO A N 1
ATOM 2302 C CA . PRO A 1 296 ? -22.953 -7.296 -17.069 1.00 29.34 296 PRO A CA 1
ATOM 2303 C C . PRO A 1 296 ? -23.730 -7.972 -18.210 1.00 29.34 296 PRO A C 1
ATOM 2305 O O . PRO A 1 296 ? -24.124 -7.274 -19.149 1.00 29.34 296 PRO A O 1
ATOM 2308 N N . PRO A 1 297 ? -23.926 -9.303 -18.176 1.00 35.66 297 PRO A N 1
ATOM 2309 C CA . PRO A 1 297 ? -24.875 -9.924 -19.085 1.00 35.66 297 PRO A CA 1
ATOM 2310 C C . PRO A 1 297 ? -26.239 -9.272 -18.833 1.00 35.66 297 PRO A C 1
ATOM 2312 O O . PRO A 1 297 ? -26.662 -9.167 -17.678 1.00 35.66 297 PRO A O 1
ATOM 2315 N N . PHE A 1 298 ? -26.839 -8.753 -19.905 1.00 40.25 298 PHE A N 1
ATOM 2316 C CA . PHE A 1 298 ? -28.213 -8.258 -19.903 1.00 40.25 298 PHE A CA 1
ATOM 2317 C C . PHE A 1 298 ? -29.183 -9.371 -19.503 1.00 40.25 298 PHE A C 1
ATOM 2319 O O . PHE A 1 298 ? -28.938 -10.531 -19.911 1.00 40.25 298 PHE A O 1
#

Mean predicted aligned error: 13.63 Å

pLDDT: mean 75.63, std 25.85, range [26.59, 98.62]